Protein AF-A0A526VAE7-F1 (afdb_monomer_lite)

pLDDT: mean 75.11, std 20.09, range [33.94, 95.12]

Foldseek 3Di:
DKDKDQEDEDEAPDKDKDWAADLAAKWWKDWPQWPDIDIHYALDIDIDITHHHDFDKTKIAIPDDDDPQRVLRIHIYGHDHPVVVVVVLVVLLVLEAEAALVNVVVVPPDDHNDDMHMYNYYDPCCVVCSSQSNSDPQADGVVNQVVCVVVVHPPPVQVPQKDFDPDDPDDDPDDPDDPTDIHGTDDDDPVVVVVRVVVPPPCPPDDPDPDDDPDDDDDDDPPPDDDDDDDDDDDDDDDDD

Secondary structure (DSSP, 8-state):
--EEESEEEEETTS-EEEEE-BSSS-EEEE-TTSS-EEEE-BT--EEEEE---S-EEEEEEE-S--STTGGG-EEEEEEE-HHHHHHHHHHHHHT--EE-HHHHHHHHS--SSPPPEEESEE-TTHHHHHHTT--STTBPPHHHHHHHHHTT--GGGGGG-EEEPS--SS-----SSSSS-EEEBP---HHHHHHHHHHTTT---S--PPP--TT-PPPPP----PPP-------------

Structure (mmCIF, N/CA/C/O backbone):
data_AF-A0A526VAE7-F1
#
_entry.id   AF-A0A526VAE7-F1
#
loop_
_atom_site.group_PDB
_atom_site.id
_atom_site.type_symbol
_atom_site.label_atom_id
_atom_site.label_alt_id
_atom_site.label_comp_id
_atom_site.label_asym_id
_atom_site.label_entity_id
_atom_site.label_seq_id
_atom_site.pdbx_PDB_ins_code
_atom_site.Cartn_x
_atom_site.Cartn_y
_atom_site.Cartn_z
_atom_site.occupancy
_atom_site.B_iso_or_equiv
_atom_site.auth_seq_id
_atom_site.auth_comp_id
_atom_site.auth_asym_id
_atom_site.auth_atom_id
_atom_site.pdbx_PDB_model_num
ATOM 1 N N . GLY A 1 1 ? -7.367 -11.677 -2.091 1.00 85.88 1 GLY A N 1
ATOM 2 C CA . GLY A 1 1 ? -7.314 -10.683 -0.998 1.00 85.88 1 GLY A CA 1
ATOM 3 C C . GLY A 1 1 ? -7.952 -9.395 -1.469 1.00 85.88 1 GLY A C 1
ATOM 4 O O . GLY A 1 1 ? -8.231 -9.306 -2.656 1.00 85.88 1 GLY A O 1
ATOM 5 N N . VAL A 1 2 ? -8.186 -8.446 -0.564 1.00 92.31 2 VAL A N 1
ATOM 6 C CA . VAL A 1 2 ? -8.630 -7.077 -0.891 1.00 92.31 2 VAL A CA 1
ATOM 7 C C . VAL A 1 2 ? -7.425 -6.130 -0.864 1.00 92.31 2 VAL A C 1
ATOM 9 O O . VAL A 1 2 ? -6.452 -6.423 -0.165 1.00 92.31 2 VAL A O 1
ATOM 12 N N . ALA A 1 3 ? -7.475 -5.024 -1.602 1.00 94.00 3 ALA A N 1
ATOM 13 C CA . ALA A 1 3 ? -6.500 -3.932 -1.502 1.00 94.00 3 ALA A CA 1
ATOM 14 C C . ALA A 1 3 ? -7.218 -2.603 -1.340 1.00 94.00 3 ALA A C 1
ATOM 16 O O . ALA A 1 3 ? -8.363 -2.452 -1.758 1.00 94.00 3 ALA A O 1
ATOM 17 N N . MET A 1 4 ? -6.525 -1.643 -0.738 1.00 93.88 4 MET A N 1
ATOM 18 C CA . MET A 1 4 ? -7.049 -0.305 -0.504 1.00 93.88 4 MET A CA 1
ATOM 19 C C . MET A 1 4 ? -5.964 0.737 -0.695 1.00 93.88 4 MET A C 1
ATOM 21 O O . MET A 1 4 ? -4.773 0.435 -0.592 1.00 93.88 4 MET A O 1
ATOM 25 N N . VAL A 1 5 ? -6.397 1.961 -0.969 1.00 94.31 5 VAL A N 1
ATOM 26 C CA . VAL A 1 5 ? -5.537 3.135 -1.108 1.00 94.31 5 VAL A CA 1
ATOM 27 C C . VAL A 1 5 ? -5.916 4.126 -0.018 1.00 94.31 5 VAL A C 1
ATOM 29 O O . VAL A 1 5 ? -7.089 4.448 0.129 1.00 94.31 5 VAL A O 1
ATOM 32 N N . ASN A 1 6 ? -4.926 4.595 0.744 1.00 94.44 6 ASN A N 1
ATOM 33 C CA . ASN A 1 6 ? -5.055 5.612 1.799 1.00 94.44 6 ASN A CA 1
ATOM 34 C C . ASN A 1 6 ? -6.045 5.306 2.945 1.00 94.44 6 ASN A C 1
ATOM 36 O O . ASN A 1 6 ? -6.347 6.184 3.751 1.00 94.44 6 ASN A O 1
ATOM 40 N N . GLU A 1 7 ? -6.487 4.059 3.087 1.00 94.44 7 GLU A N 1
ATOM 41 C CA . GLU A 1 7 ? -7.299 3.587 4.211 1.00 94.44 7 GLU A CA 1
ATOM 42 C C . GLU A 1 7 ? -6.882 2.164 4.579 1.00 94.44 7 GLU A C 1
ATOM 44 O O . GLU A 1 7 ? -6.586 1.342 3.705 1.00 94.44 7 GLU A O 1
ATOM 49 N N . LEU A 1 8 ? -6.854 1.864 5.874 1.00 93.00 8 LEU A N 1
ATOM 50 C CA . LEU A 1 8 ? -6.625 0.517 6.366 1.00 93.00 8 LEU A CA 1
ATOM 51 C C . LEU A 1 8 ? -7.363 0.300 7.693 1.00 93.00 8 LEU A C 1
ATOM 53 O O . LEU A 1 8 ? -7.488 1.218 8.498 1.00 93.00 8 LEU A O 1
ATOM 57 N N . ALA A 1 9 ? -7.837 -0.917 7.942 1.00 94.31 9 ALA A N 1
ATOM 58 C CA . ALA A 1 9 ? -8.500 -1.276 9.190 1.00 94.31 9 ALA A CA 1
ATOM 59 C C . ALA A 1 9 ? -7.873 -2.526 9.800 1.00 94.31 9 ALA A C 1
ATOM 61 O O . ALA A 1 9 ? -7.369 -3.397 9.083 1.00 94.31 9 ALA A O 1
ATOM 62 N N . ALA A 1 10 ? -7.929 -2.626 11.124 1.00 93.56 10 ALA A N 1
ATOM 63 C CA . ALA A 1 10 ? -7.476 -3.800 11.846 1.00 93.56 10 ALA A CA 1
ATOM 64 C C . ALA A 1 10 ? -8.314 -4.055 13.110 1.00 93.56 10 ALA A C 1
ATOM 66 O O . ALA A 1 10 ? -8.797 -3.101 13.726 1.00 93.56 10 ALA A O 1
ATOM 67 N N . PRO A 1 11 ? -8.478 -5.329 13.511 1.00 94.75 11 PRO A N 1
ATOM 68 C CA . PRO A 1 11 ? -9.162 -5.672 14.748 1.00 94.75 11 PRO A CA 1
ATOM 69 C C . PRO A 1 11 ? -8.337 -5.265 15.977 1.00 94.75 11 PRO A C 1
ATOM 71 O O . PRO A 1 11 ? -7.107 -5.390 15.980 1.00 94.75 11 PRO A O 1
ATOM 74 N N . VAL A 1 12 ? -9.018 -4.821 17.032 1.00 94.75 12 VAL A N 1
ATOM 7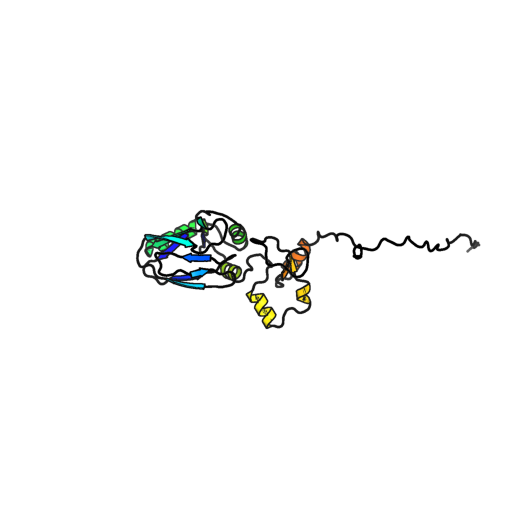5 C CA . VAL A 1 12 ? -8.413 -4.549 18.342 1.00 94.75 12 VAL A CA 1
ATOM 76 C C . VAL A 1 12 ? -7.942 -5.830 19.035 1.00 94.75 12 VAL A C 1
ATOM 78 O O . VAL A 1 12 ? -8.446 -6.922 18.770 1.00 94.75 12 VAL A O 1
ATOM 81 N N . ASP A 1 13 ? -6.937 -5.692 19.900 1.00 93.56 13 ASP A N 1
ATOM 82 C CA . ASP A 1 13 ? -6.366 -6.755 20.740 1.00 93.56 13 ASP A CA 1
ATOM 83 C C . ASP A 1 13 ? -5.815 -7.966 19.967 1.00 93.56 13 ASP A C 1
ATOM 85 O O . ASP A 1 13 ? -5.717 -9.081 20.488 1.00 93.56 13 ASP A O 1
ATOM 89 N N . ARG A 1 14 ? -5.403 -7.754 18.710 1.00 91.94 14 ARG A N 1
ATOM 90 C CA . ARG A 1 14 ? -4.767 -8.785 17.884 1.00 91.94 14 ARG A CA 1
ATOM 91 C C . ARG A 1 14 ? -3.393 -8.368 17.359 1.00 91.94 14 ARG A C 1
ATOM 93 O O . ARG A 1 14 ? -3.239 -7.250 16.868 1.00 91.94 14 ARG A O 1
ATOM 100 N N . PRO A 1 15 ? -2.398 -9.275 17.394 1.00 92.44 15 PRO A N 1
ATOM 101 C CA . PRO A 1 15 ? -1.126 -9.074 16.712 1.00 92.44 15 PRO A CA 1
ATOM 102 C C . PRO A 1 15 ? -1.305 -8.974 15.199 1.00 92.44 15 PRO A C 1
ATOM 104 O O . PRO A 1 15 ? -1.805 -9.897 14.554 1.00 92.44 15 PRO A O 1
ATOM 107 N N . ILE A 1 16 ? -0.841 -7.867 14.629 1.00 91.88 16 ILE A N 1
ATOM 108 C CA . ILE A 1 16 ? -0.832 -7.609 13.190 1.00 91.88 16 ILE A CA 1
ATOM 109 C C . ILE A 1 16 ? 0.620 -7.614 12.722 1.00 91.88 16 ILE A C 1
ATOM 111 O O . ILE A 1 16 ? 1.487 -7.003 13.350 1.00 91.88 16 ILE A O 1
ATOM 115 N N . SER A 1 17 ? 0.891 -8.304 11.614 1.00 93.25 17 SER A N 1
ATOM 116 C CA . SER A 1 17 ? 2.193 -8.276 10.947 1.00 93.25 17 SER A CA 1
ATOM 117 C C . SER A 1 17 ? 2.081 -7.506 9.639 1.00 93.25 17 SER A C 1
ATOM 119 O O . SER A 1 17 ? 1.413 -7.942 8.702 1.00 93.25 17 SER A O 1
ATOM 121 N N . PHE A 1 18 ? 2.748 -6.359 9.578 1.00 93.19 18 PHE A N 1
ATOM 122 C CA . PHE A 1 18 ? 2.874 -5.559 8.371 1.00 93.19 18 PHE A CA 1
ATOM 123 C C . PHE A 1 18 ? 4.122 -5.977 7.603 1.00 93.19 18 PHE A C 1
ATOM 125 O O . PHE A 1 18 ? 5.210 -6.077 8.175 1.00 93.19 18 PHE A O 1
ATOM 132 N N . ARG A 1 19 ? 3.961 -6.172 6.295 1.00 94.56 19 ARG A N 1
ATOM 133 C CA . ARG A 1 19 ? 5.053 -6.357 5.336 1.00 94.56 19 ARG A CA 1
ATOM 134 C C . ARG A 1 19 ? 5.077 -5.140 4.431 1.00 94.56 19 ARG A C 1
ATOM 136 O O . ARG A 1 19 ? 4.156 -4.933 3.644 1.00 94.56 19 ARG A O 1
ATOM 143 N N . ILE A 1 20 ? 6.102 -4.318 4.573 1.00 94.44 20 ILE A N 1
ATOM 144 C CA . ILE A 1 20 ? 6.144 -2.979 3.994 1.00 94.44 20 ILE A CA 1
ATOM 145 C C . ILE A 1 20 ? 7.276 -2.926 2.973 1.00 94.44 20 ILE A C 1
ATOM 147 O O . ILE A 1 20 ? 8.369 -3.440 3.198 1.00 94.44 20 ILE A O 1
ATOM 151 N N . THR A 1 21 ? 6.998 -2.314 1.830 1.00 94.44 21 THR A N 1
ATOM 152 C CA . THR A 1 21 ? 7.980 -2.035 0.781 1.00 94.44 21 THR A CA 1
ATOM 153 C C . THR A 1 21 ? 7.634 -0.700 0.126 1.00 94.44 21 THR A C 1
ATOM 155 O O . THR A 1 21 ? 6.551 -0.159 0.361 1.00 94.44 21 THR A O 1
ATOM 158 N N . SER A 1 22 ? 8.551 -0.146 -0.660 1.00 91.88 22 SER A N 1
ATOM 159 C CA . SER A 1 22 ? 8.298 1.056 -1.456 1.00 91.88 22 SER A CA 1
ATOM 160 C C . SER A 1 22 ? 8.458 0.747 -2.939 1.00 91.88 22 SER A C 1
ATOM 162 O O . SER A 1 22 ? 9.326 -0.029 -3.319 1.00 91.88 22 SER A O 1
ATOM 164 N N . ALA A 1 23 ? 7.646 1.372 -3.786 1.00 87.50 23 ALA A N 1
ATOM 165 C CA . ALA A 1 23 ? 7.790 1.244 -5.234 1.00 87.50 23 ALA A CA 1
ATOM 166 C C . ALA A 1 23 ? 8.925 2.124 -5.787 1.00 87.50 23 ALA A C 1
ATOM 168 O O . ALA A 1 23 ? 9.538 1.789 -6.794 1.00 87.50 23 ALA A O 1
ATOM 169 N N . SER A 1 24 ? 9.231 3.249 -5.127 1.00 84.25 24 SER A N 1
ATOM 170 C CA . SER A 1 24 ? 10.106 4.276 -5.705 1.00 84.25 24 SER A CA 1
ATOM 171 C C . SER A 1 24 ? 11.216 4.771 -4.795 1.00 84.25 24 SER A C 1
ATOM 173 O O . SER A 1 24 ? 12.378 4.439 -4.997 1.00 84.25 24 SER A O 1
ATOM 175 N N . VAL A 1 25 ? 10.879 5.606 -3.817 1.00 87.50 25 VAL A N 1
ATOM 176 C CA . VAL A 1 25 ? 11.829 6.290 -2.938 1.00 87.50 25 VAL A CA 1
ATOM 177 C C . VAL A 1 25 ? 11.604 5.832 -1.512 1.00 87.50 25 VAL A C 1
ATOM 179 O O . VAL A 1 25 ? 10.545 5.300 -1.174 1.00 87.50 25 VAL A O 1
ATOM 182 N N . MET A 1 26 ? 12.608 6.021 -0.664 1.00 90.19 26 MET A N 1
ATOM 183 C CA . MET A 1 26 ? 12.486 5.662 0.739 1.00 90.19 26 MET A CA 1
ATOM 184 C C . MET A 1 26 ? 11.389 6.493 1.413 1.00 90.19 26 MET A C 1
ATOM 186 O O . MET A 1 26 ? 11.417 7.722 1.369 1.00 90.19 26 MET A O 1
ATOM 190 N N . ASN A 1 27 ? 10.450 5.816 2.067 1.00 92.06 27 ASN A N 1
ATOM 191 C CA . ASN A 1 27 ? 9.360 6.440 2.810 1.00 92.06 27 ASN A CA 1
ATOM 192 C C . ASN A 1 27 ? 9.380 5.997 4.277 1.00 92.06 27 ASN A C 1
ATOM 194 O O . ASN A 1 27 ? 10.125 5.083 4.636 1.00 92.06 27 ASN A O 1
ATOM 198 N N . SER A 1 28 ? 8.574 6.620 5.135 1.00 92.50 28 SER A N 1
ATOM 199 C CA . SER A 1 28 ? 8.465 6.212 6.539 1.00 92.50 28 SER A CA 1
ATOM 200 C C . SER A 1 28 ? 7.010 5.990 6.919 1.00 92.50 28 SER A C 1
ATOM 202 O O . SER A 1 28 ? 6.249 6.942 6.993 1.00 92.50 28 SER A O 1
ATOM 204 N N . PHE A 1 29 ? 6.625 4.738 7.144 1.00 94.00 29 PHE A N 1
ATOM 205 C CA . PHE A 1 29 ? 5.297 4.371 7.614 1.00 94.00 29 PHE A CA 1
ATOM 206 C C . PHE A 1 29 ? 5.198 4.653 9.114 1.00 94.00 29 PHE A C 1
ATOM 208 O O . PHE A 1 29 ? 5.925 4.046 9.909 1.00 94.00 29 PHE A O 1
ATOM 215 N N . TYR A 1 30 ? 4.314 5.576 9.493 1.00 93.75 30 TYR A N 1
ATOM 216 C CA . TYR A 1 30 ? 4.121 5.968 10.881 1.00 93.75 30 TYR A CA 1
ATOM 217 C C . TYR A 1 30 ? 2.641 6.139 11.214 1.00 93.75 30 TYR A C 1
ATOM 219 O O . TYR A 1 30 ? 1.906 6.826 10.509 1.00 93.75 30 TYR A O 1
ATOM 227 N N . ILE A 1 31 ? 2.217 5.516 12.312 1.00 92.75 31 ILE A N 1
ATOM 228 C CA . ILE A 1 31 ? 0.888 5.673 12.903 1.00 92.75 31 ILE A CA 1
ATOM 229 C C . ILE A 1 31 ? 1.135 5.973 14.381 1.00 92.75 31 ILE A C 1
ATOM 231 O O . ILE A 1 31 ? 1.492 5.044 15.093 1.00 92.75 31 ILE A O 1
ATOM 235 N N . PRO A 1 32 ? 0.959 7.210 14.878 1.00 89.75 32 PRO A N 1
ATOM 236 C CA . PRO A 1 32 ? 1.301 7.569 16.260 1.00 89.75 32 PRO A CA 1
ATOM 237 C C . PRO A 1 32 ? 0.593 6.730 17.330 1.00 89.75 32 PRO A C 1
ATOM 239 O O . PRO A 1 32 ? 1.100 6.564 18.435 1.00 89.75 32 PRO A O 1
ATOM 242 N N . ALA A 1 33 ? -0.593 6.209 17.008 1.00 87.19 33 ALA A N 1
ATOM 243 C CA . ALA A 1 33 ? -1.356 5.336 17.893 1.00 87.19 33 ALA A CA 1
ATOM 244 C C . ALA A 1 33 ? -0.802 3.906 17.980 1.00 87.19 33 ALA A C 1
ATOM 246 O O . ALA A 1 33 ? -1.113 3.183 18.926 1.00 87.19 33 ALA A O 1
ATOM 247 N N . LEU A 1 34 ? 0.022 3.501 17.012 1.00 85.00 34 LEU A N 1
ATOM 248 C CA . LEU A 1 34 ? 0.792 2.267 17.055 1.00 85.00 34 LEU A CA 1
ATOM 249 C C . LEU A 1 34 ? 2.222 2.613 17.479 1.00 85.00 34 LEU A C 1
ATOM 251 O O . LEU A 1 34 ? 2.808 3.590 17.032 1.00 85.00 34 LEU A O 1
ATOM 255 N N . ALA A 1 35 ? 2.829 1.796 18.333 1.00 67.06 35 ALA A N 1
ATOM 256 C CA . ALA A 1 35 ? 4.132 2.103 18.931 1.00 67.06 35 ALA A CA 1
ATOM 257 C C . ALA A 1 35 ? 5.338 2.037 17.955 1.00 67.06 35 ALA A C 1
ATOM 259 O O . ALA A 1 35 ? 6.474 1.904 18.406 1.00 67.06 35 ALA A O 1
ATOM 260 N N . GLY A 1 36 ? 5.129 2.086 16.633 1.00 76.00 36 GLY A N 1
ATOM 261 C CA . GLY A 1 36 ? 6.170 1.832 15.637 1.00 76.00 36 GLY A CA 1
ATOM 262 C C . GLY A 1 36 ? 6.157 2.791 14.449 1.00 76.00 36 GLY A C 1
ATOM 263 O O . GLY A 1 36 ? 5.169 2.900 13.726 1.00 76.00 36 GLY A O 1
ATOM 264 N N . GLN A 1 37 ? 7.310 3.416 14.212 1.00 88.69 37 GLN A N 1
ATOM 265 C CA . GLN A 1 37 ? 7.701 4.002 12.932 1.00 88.69 37 GLN A CA 1
ATOM 266 C C . GLN A 1 37 ? 8.627 3.015 12.214 1.00 88.69 37 GLN A C 1
ATOM 268 O O . GLN A 1 37 ? 9.556 2.487 12.829 1.00 88.69 37 GLN A O 1
ATOM 273 N N . ILE A 1 38 ? 8.425 2.785 10.917 1.00 93.38 38 ILE A N 1
ATOM 274 C CA . ILE A 1 38 ? 9.313 1.924 10.124 1.00 93.38 38 ILE A CA 1
ATOM 275 C C . ILE A 1 38 ? 9.538 2.481 8.721 1.00 93.38 38 ILE A C 1
ATOM 277 O O . ILE A 1 38 ? 8.647 3.064 8.107 1.00 93.38 38 ILE A O 1
ATOM 281 N N . TYR A 1 39 ? 10.749 2.307 8.197 1.00 94.06 39 TYR A N 1
ATOM 282 C CA . TYR A 1 39 ? 11.082 2.733 6.842 1.00 94.06 39 TYR A CA 1
ATOM 283 C C . TYR A 1 39 ? 10.583 1.735 5.792 1.00 94.06 39 TYR A C 1
ATOM 285 O O . TYR A 1 39 ? 10.647 0.519 5.978 1.00 94.06 39 TYR A O 1
ATOM 293 N N . ALA A 1 40 ? 10.119 2.270 4.666 1.00 93.44 40 ALA A N 1
ATOM 294 C CA . ALA A 1 40 ? 9.743 1.538 3.466 1.00 93.44 40 ALA A CA 1
ATOM 295 C C . ALA A 1 40 ? 10.792 1.813 2.384 1.00 93.44 40 ALA A C 1
ATOM 297 O O . ALA A 1 40 ? 10.954 2.959 1.961 1.00 93.44 40 ALA A O 1
ATOM 298 N N . MET A 1 41 ? 11.512 0.782 1.944 1.00 92.88 41 MET A N 1
ATOM 299 C CA . MET A 1 41 ? 12.589 0.902 0.956 1.00 92.88 41 MET A CA 1
ATOM 300 C C . MET A 1 41 ? 12.251 0.121 -0.319 1.00 92.88 41 MET A C 1
ATOM 302 O O . MET A 1 41 ? 11.641 -0.947 -0.225 1.00 92.88 41 MET A O 1
ATOM 306 N N . PRO A 1 42 ? 12.637 0.628 -1.502 1.00 90.19 42 PRO A N 1
ATOM 307 C CA . PRO A 1 42 ? 12.472 -0.104 -2.750 1.00 90.19 42 PRO A CA 1
ATOM 308 C C . PRO A 1 42 ? 13.411 -1.306 -2.815 1.00 90.19 42 PRO A C 1
ATOM 310 O O . PRO A 1 42 ? 14.575 -1.218 -2.427 1.00 90.19 42 PRO A O 1
ATOM 313 N N . GLY A 1 43 ? 12.902 -2.439 -3.301 1.00 88.56 43 GLY A N 1
ATOM 314 C CA . GLY A 1 43 ? 13.683 -3.675 -3.417 1.00 88.56 43 GLY A CA 1
ATOM 315 C C . GLY A 1 43 ? 13.855 -4.463 -2.113 1.00 88.56 43 GLY A C 1
ATOM 316 O O . GLY A 1 43 ? 14.538 -5.485 -2.109 1.00 88.56 43 GLY A O 1
ATOM 317 N N . MET A 1 44 ? 13.271 -4.005 -1.001 1.00 92.38 44 MET A N 1
ATOM 318 C CA . MET A 1 44 ? 13.395 -4.642 0.313 1.00 92.38 44 MET A CA 1
ATOM 319 C C . MET A 1 44 ? 12.040 -4.731 1.017 1.00 92.38 44 MET A C 1
ATOM 321 O O . MET A 1 44 ? 11.179 -3.866 0.858 1.00 92.38 44 MET A O 1
ATOM 325 N N . GLU A 1 45 ? 11.871 -5.774 1.831 1.00 94.12 45 GLU A N 1
ATOM 326 C CA . GLU A 1 45 ? 10.735 -5.918 2.742 1.00 94.12 45 GLU A CA 1
ATOM 327 C C . GLU A 1 45 ? 11.167 -5.591 4.167 1.00 94.12 45 GLU A C 1
ATOM 329 O O . GLU A 1 45 ? 12.087 -6.211 4.708 1.00 94.12 45 GLU A O 1
ATOM 334 N N . THR A 1 46 ? 10.458 -4.660 4.793 1.00 93.94 46 THR A N 1
ATOM 335 C CA . THR A 1 46 ? 10.546 -4.402 6.228 1.00 93.94 46 THR A CA 1
ATOM 336 C C . THR A 1 46 ? 9.317 -4.970 6.930 1.00 93.94 46 THR A C 1
ATOM 338 O O . THR A 1 46 ? 8.226 -5.046 6.360 1.00 93.94 46 THR A O 1
ATOM 341 N N . ARG A 1 47 ? 9.501 -5.439 8.168 1.00 93.38 47 ARG A N 1
ATOM 342 C CA . ARG A 1 47 ? 8.441 -6.075 8.957 1.00 93.38 47 ARG A CA 1
ATOM 343 C C . ARG A 1 47 ? 8.185 -5.288 10.224 1.00 93.38 47 ARG A C 1
ATOM 345 O O . ARG A 1 47 ? 9.124 -4.979 10.952 1.00 93.38 47 ARG A O 1
ATOM 352 N N . LEU A 1 48 ? 6.916 -5.005 10.485 1.00 91.94 48 LEU A N 1
ATOM 353 C CA . LEU A 1 48 ? 6.466 -4.370 11.716 1.00 91.94 48 LEU A CA 1
ATOM 354 C C . LEU A 1 48 ? 5.393 -5.241 12.360 1.00 91.94 48 LEU A C 1
ATOM 356 O O . LEU A 1 48 ? 4.456 -5.676 11.695 1.00 91.94 48 LEU A O 1
ATOM 360 N N . HIS A 1 49 ? 5.530 -5.474 13.659 1.00 92.44 49 HIS A N 1
ATOM 361 C CA . HIS A 1 49 ? 4.510 -6.123 14.469 1.00 92.44 49 HIS A CA 1
ATOM 362 C C . HIS A 1 49 ? 3.875 -5.073 15.369 1.00 92.44 49 HIS A C 1
ATOM 364 O O . HIS A 1 49 ? 4.589 -4.362 16.075 1.00 92.44 49 HIS A O 1
ATOM 370 N N . ALA A 1 50 ? 2.552 -4.963 15.332 1.00 90.88 50 ALA A N 1
ATOM 371 C CA . ALA A 1 50 ? 1.826 -4.016 16.166 1.00 90.88 50 ALA A CA 1
ATOM 372 C C . ALA A 1 50 ? 0.539 -4.636 16.708 1.00 90.88 50 ALA A C 1
ATOM 374 O O . ALA A 1 50 ? 0.019 -5.607 16.158 1.00 90.88 50 ALA A O 1
ATOM 375 N N . VAL A 1 51 ? 0.038 -4.048 17.790 1.00 91.69 51 VAL A N 1
ATOM 376 C CA . VAL A 1 51 ? -1.257 -4.358 18.397 1.00 91.69 51 VAL A CA 1
ATOM 377 C C . VAL A 1 51 ? -1.936 -3.025 18.684 1.00 91.69 51 VAL A C 1
ATOM 379 O O . VAL A 1 51 ? -1.287 -2.106 19.189 1.00 91.69 51 VAL A O 1
ATOM 382 N N . ILE A 1 52 ? -3.222 -2.918 18.355 1.00 91.19 52 ILE A N 1
ATOM 383 C CA . ILE A 1 52 ? -4.053 -1.773 18.723 1.00 91.19 52 ILE A CA 1
ATOM 384 C C . ILE A 1 52 ? -4.991 -2.183 19.859 1.00 91.19 52 ILE A C 1
ATOM 386 O O . ILE A 1 52 ? -5.780 -3.106 19.708 1.00 91.19 52 ILE A O 1
ATOM 390 N N . ASN A 1 53 ? -4.896 -1.506 21.004 1.00 91.00 53 ASN A N 1
ATOM 391 C CA . ASN A 1 53 ? -5.639 -1.883 22.220 1.00 91.00 53 ASN A CA 1
ATOM 392 C C . ASN A 1 53 ? -6.943 -1.088 22.404 1.00 91.00 53 ASN A C 1
ATOM 394 O O . ASN A 1 53 ? -7.661 -1.270 23.383 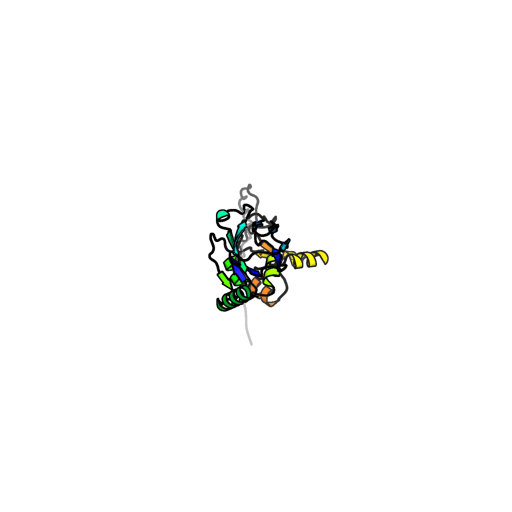1.00 91.00 53 ASN A O 1
ATOM 398 N N . LYS A 1 54 ? -7.204 -0.105 21.537 1.00 91.00 54 LYS A N 1
ATOM 399 C CA . LYS A 1 54 ? -8.382 0.760 21.620 1.00 91.00 54 LYS A CA 1
ATOM 400 C C . LYS A 1 54 ? -9.000 0.907 20.243 1.00 91.00 54 LYS A C 1
ATOM 402 O O . LYS A 1 54 ? -8.292 1.129 19.265 1.00 91.00 54 LYS A O 1
ATOM 407 N N . SER A 1 55 ? -10.319 0.782 20.185 1.00 93.12 55 SER A N 1
ATOM 408 C CA . SER A 1 55 ? -11.069 1.057 18.969 1.00 93.12 55 SER A CA 1
ATOM 409 C C . SER A 1 55 ? -11.116 2.559 18.713 1.00 93.12 55 SER A C 1
ATOM 411 O O . SER A 1 55 ? -11.268 3.343 19.655 1.00 93.12 55 SER A O 1
ATOM 413 N N . GLY A 1 56 ? -11.035 2.954 17.450 1.00 93.06 56 GLY A N 1
ATOM 414 C CA . GLY A 1 56 ? -11.105 4.350 17.046 1.00 93.06 56 GLY A CA 1
ATOM 415 C C . GLY A 1 56 ? -10.459 4.604 15.695 1.00 93.06 56 GLY A C 1
ATOM 416 O O . GLY A 1 56 ? -9.834 3.722 15.103 1.00 93.06 56 GLY A O 1
ATOM 417 N N . ASP A 1 57 ? -10.608 5.840 15.239 1.00 94.44 57 ASP A N 1
ATOM 418 C CA . ASP A 1 57 ? -9.998 6.325 14.012 1.00 94.44 57 ASP A CA 1
ATOM 419 C C . ASP A 1 57 ? -8.668 6.990 14.344 1.00 94.44 57 ASP A C 1
ATOM 421 O O . ASP A 1 57 ? -8.578 7.903 15.170 1.00 94.44 57 ASP A O 1
ATOM 425 N N . TYR A 1 58 ? -7.624 6.508 13.694 1.00 94.00 58 TYR A N 1
ATOM 426 C CA . TYR A 1 58 ? -6.268 6.981 13.856 1.00 94.00 58 TYR A CA 1
ATOM 427 C C . TYR A 1 58 ? -5.738 7.453 12.521 1.00 94.00 58 TYR A C 1
ATOM 429 O O . TYR A 1 58 ? -6.131 6.984 11.456 1.00 94.00 58 TYR A O 1
ATOM 437 N N . GLU A 1 59 ? -4.805 8.383 12.584 1.00 93.25 59 GLU A N 1
ATOM 438 C CA . GLU A 1 59 ? -4.186 8.923 11.395 1.00 93.25 59 GLU A CA 1
ATOM 439 C C . GLU A 1 59 ? -2.768 8.390 11.257 1.00 93.25 59 GLU A C 1
ATOM 441 O O . GLU A 1 59 ? -1.957 8.495 12.178 1.00 93.25 59 GLU A O 1
ATOM 446 N N . GLY A 1 60 ? -2.478 7.817 10.097 1.00 93.12 60 GLY A N 1
ATOM 447 C CA . GLY A 1 60 ? -1.131 7.491 9.677 1.00 93.12 60 GLY A CA 1
ATOM 448 C C . GLY A 1 60 ? -0.637 8.479 8.633 1.00 93.12 60 GLY A C 1
ATOM 449 O O . GLY A 1 60 ? -1.407 9.035 7.850 1.00 93.12 60 GLY A O 1
ATOM 450 N N . PHE A 1 61 ? 0.664 8.719 8.619 1.00 93.38 61 PHE A N 1
ATOM 451 C CA . PHE A 1 61 ? 1.280 9.621 7.657 1.00 93.38 61 PHE A CA 1
ATOM 452 C C . PHE A 1 61 ? 2.696 9.183 7.331 1.00 93.38 61 PHE A C 1
ATOM 454 O O . PHE A 1 61 ? 3.312 8.398 8.061 1.00 93.38 61 PHE A O 1
ATOM 461 N N . SER A 1 62 ? 3.220 9.702 6.221 1.00 92.12 62 SER A N 1
ATOM 462 C CA . SER A 1 62 ? 4.640 9.554 5.958 1.00 92.12 62 SER A CA 1
ATOM 463 C C . SER A 1 62 ? 5.477 10.548 6.757 1.00 92.12 62 SER A C 1
ATOM 465 O O . SER A 1 62 ? 5.290 11.756 6.646 1.00 92.12 62 SER A O 1
ATOM 467 N N . ALA A 1 63 ? 6.448 10.047 7.519 1.00 89.25 63 ALA A N 1
ATOM 468 C CA . ALA A 1 63 ? 7.376 10.881 8.286 1.00 89.25 63 ALA A CA 1
ATOM 469 C C . ALA A 1 63 ? 8.674 11.244 7.530 1.00 89.25 63 ALA A C 1
ATOM 471 O O . ALA A 1 63 ? 9.506 11.965 8.077 1.00 89.25 63 ALA A O 1
ATOM 472 N N . ASN A 1 64 ? 8.877 10.756 6.297 1.00 90.69 64 ASN A N 1
ATOM 473 C CA . ASN A 1 64 ? 10.093 11.023 5.519 1.00 90.69 64 ASN A CA 1
ATOM 474 C C . ASN A 1 64 ? 9.785 11.725 4.196 1.00 9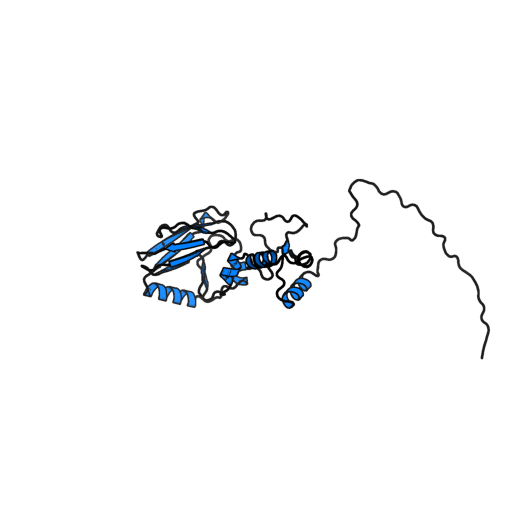0.69 64 ASN A C 1
ATOM 476 O O . ASN A 1 64 ? 8.995 11.218 3.401 1.00 90.69 64 ASN A O 1
ATOM 480 N N . TYR A 1 65 ? 10.473 12.838 3.936 1.00 88.44 65 TYR A N 1
ATOM 481 C CA . TYR A 1 65 ? 10.298 13.609 2.709 1.00 88.44 65 TYR A CA 1
ATOM 482 C C . TYR A 1 65 ? 10.605 12.760 1.469 1.00 88.44 65 TYR A C 1
ATOM 484 O O . TYR A 1 65 ? 11.709 12.235 1.313 1.00 88.44 65 TYR A O 1
ATOM 492 N N . SER A 1 66 ? 9.619 12.649 0.579 1.00 83.62 66 SER A N 1
ATOM 493 C CA . SER A 1 66 ? 9.673 11.824 -0.636 1.00 83.62 66 SER A CA 1
ATOM 494 C C . SER A 1 66 ? 9.435 12.614 -1.930 1.00 83.62 66 SER A C 1
ATOM 496 O O . SER A 1 66 ? 9.417 12.019 -3.007 1.00 83.62 66 SER A O 1
ATOM 498 N N . GLY A 1 67 ? 9.333 13.947 -1.846 1.00 86.00 67 GLY A N 1
ATOM 499 C CA . GLY A 1 67 ? 9.172 14.842 -2.994 1.00 86.00 67 GLY A CA 1
ATOM 500 C C . GLY A 1 67 ? 7.817 15.551 -3.038 1.00 86.00 67 GLY A C 1
ATOM 501 O O . GLY A 1 67 ? 7.202 15.815 -2.003 1.00 86.00 67 GLY A O 1
ATOM 502 N N . ALA A 1 68 ? 7.377 15.885 -4.255 1.00 84.06 68 ALA A N 1
ATOM 503 C CA . ALA A 1 68 ? 6.066 16.481 -4.513 1.00 84.06 68 ALA A CA 1
ATOM 504 C C . ALA A 1 68 ? 4.935 15.570 -3.994 1.00 84.06 68 ALA A C 1
ATOM 506 O O . ALA A 1 68 ? 5.071 14.347 -3.989 1.00 84.06 68 ALA A O 1
ATOM 507 N N . GLY A 1 69 ? 3.860 16.166 -3.478 1.00 85.44 69 GLY A N 1
ATOM 508 C CA . GLY A 1 69 ? 2.750 15.437 -2.857 1.00 85.44 69 GLY A CA 1
ATOM 509 C C . GLY A 1 69 ? 3.002 14.879 -1.449 1.00 85.44 69 GLY A C 1
ATOM 510 O O . GLY A 1 69 ? 2.059 14.388 -0.831 1.00 85.44 69 GLY A O 1
ATOM 511 N N . PHE A 1 70 ? 4.220 14.984 -0.894 1.00 87.88 70 PHE A N 1
ATOM 512 C CA . PHE A 1 70 ? 4.564 14.424 0.425 1.00 87.88 70 PHE A CA 1
ATOM 513 C C . PHE A 1 70 ? 3.632 14.891 1.557 1.00 87.88 70 PHE A C 1
ATOM 515 O O . PHE A 1 70 ? 3.231 14.090 2.399 1.00 87.88 70 PHE A O 1
ATOM 522 N N . SER A 1 71 ? 3.239 16.168 1.563 1.00 89.44 71 SER A N 1
ATOM 523 C CA . SER A 1 71 ? 2.341 16.734 2.582 1.00 89.44 71 SER A CA 1
ATOM 524 C C . SER A 1 71 ? 0.957 16.074 2.614 1.00 89.44 71 SER A C 1
ATOM 526 O O . SER A 1 71 ? 0.312 16.059 3.664 1.00 89.44 71 SER A O 1
ATOM 528 N N . GLY A 1 72 ? 0.512 15.525 1.482 1.00 89.06 72 GLY A N 1
ATOM 529 C CA . GLY A 1 72 ? -0.760 14.824 1.327 1.00 89.06 72 GLY A CA 1
ATOM 530 C C . GLY A 1 72 ? -0.684 13.319 1.582 1.00 89.06 72 GLY A C 1
ATOM 531 O O . GLY A 1 72 ? -1.710 12.648 1.520 1.00 89.06 72 GLY A O 1
ATOM 532 N N . MET A 1 73 ? 0.499 12.761 1.869 1.00 93.31 73 MET A N 1
ATOM 533 C CA . MET A 1 73 ? 0.678 11.324 2.114 1.00 93.31 73 MET A CA 1
ATOM 534 C C . MET A 1 73 ? 0.198 10.928 3.513 1.00 93.31 73 MET A C 1
ATOM 536 O O . MET A 1 73 ? 0.991 10.640 4.416 1.00 93.31 73 MET A O 1
ATOM 540 N N . ARG A 1 74 ? -1.122 10.931 3.681 1.00 93.62 74 ARG A N 1
ATOM 541 C CA . ARG A 1 74 ? -1.844 10.601 4.909 1.00 93.62 74 ARG A CA 1
ATOM 542 C C . ARG A 1 74 ? -2.825 9.476 4.606 1.00 93.62 74 ARG A C 1
ATOM 544 O O . ARG A 1 74 ? -3.346 9.385 3.496 1.00 93.62 74 ARG A O 1
ATOM 551 N N . PHE A 1 75 ? -3.055 8.611 5.579 1.00 94.94 75 PHE A N 1
ATOM 552 C CA . PHE A 1 75 ? -3.987 7.502 5.455 1.00 94.94 75 PHE A CA 1
ATOM 553 C C . PHE A 1 75 ? -4.741 7.294 6.765 1.00 94.94 75 PHE A C 1
ATOM 555 O O . PHE A 1 75 ? -4.202 7.511 7.852 1.00 94.94 75 PHE A O 1
ATOM 562 N N . ALA A 1 76 ? -5.993 6.864 6.663 1.00 94.56 76 ALA A N 1
ATOM 563 C CA . ALA A 1 76 ? -6.798 6.530 7.829 1.00 94.56 76 ALA A CA 1
ATOM 564 C C . ALA A 1 76 ? -6.486 5.103 8.303 1.00 94.56 76 ALA A C 1
ATOM 566 O O . ALA A 1 76 ? -6.363 4.178 7.496 1.00 94.56 76 ALA A O 1
ATOM 567 N N . PHE A 1 77 ? -6.347 4.931 9.614 1.00 94.75 77 PHE A N 1
ATOM 568 C CA . PHE A 1 77 ? -6.197 3.650 10.292 1.00 94.75 77 PHE A CA 1
ATOM 569 C C . PHE A 1 77 ? -7.387 3.441 11.232 1.00 94.75 77 PHE A C 1
ATOM 571 O O . PHE A 1 77 ? -7.525 4.148 12.227 1.00 94.75 77 PHE A O 1
ATOM 578 N N . HIS A 1 78 ? -8.225 2.451 10.951 1.00 95.00 78 HIS A N 1
ATOM 579 C CA . HIS A 1 78 ? -9.402 2.136 11.759 1.00 95.00 78 HIS A CA 1
ATOM 580 C C . HIS A 1 78 ? -9.111 0.959 12.696 1.00 95.00 78 HIS A C 1
ATOM 582 O O . HIS A 1 78 ? -8.917 -0.173 12.247 1.00 95.00 78 HIS A O 1
ATOM 588 N N . GLY A 1 79 ? -9.095 1.211 14.005 1.00 95.00 79 GLY A N 1
ATOM 589 C CA . GLY A 1 79 ? -9.122 0.168 15.029 1.00 95.00 79 GLY A CA 1
ATOM 590 C C . GLY A 1 79 ? -10.566 -0.252 15.282 1.00 95.00 79 GLY A C 1
ATOM 591 O O . GLY A 1 79 ? -11.315 0.491 15.914 1.00 95.00 79 GLY A O 1
ATOM 592 N N . LEU A 1 80 ? -10.966 -1.418 14.782 1.00 95.12 80 LEU A N 1
ATOM 593 C CA . LEU A 1 80 ? -12.345 -1.910 14.857 1.00 95.12 80 LEU A CA 1
ATOM 594 C C . LEU A 1 80 ? -12.450 -3.114 15.793 1.00 95.12 80 LEU A C 1
ATOM 596 O O . LEU A 1 80 ? -11.470 -3.805 16.056 1.00 95.12 80 LEU A O 1
ATOM 600 N N . ASP A 1 81 ? -13.650 -3.390 16.287 1.00 95.00 81 ASP A N 1
ATOM 6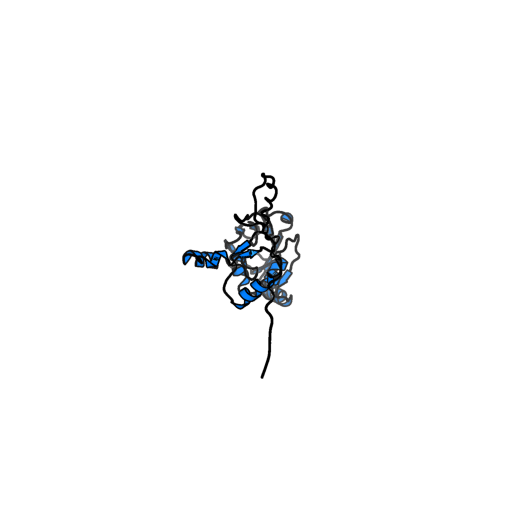01 C CA . ASP A 1 81 ? -13.954 -4.681 16.894 1.00 95.00 81 ASP A CA 1
ATOM 602 C C . ASP A 1 81 ? -14.058 -5.777 15.818 1.00 95.00 81 ASP A C 1
ATOM 604 O O . ASP A 1 81 ? -14.042 -5.515 14.612 1.00 95.00 81 ASP A O 1
ATOM 608 N N . ASP A 1 82 ? -14.160 -7.036 16.242 1.00 93.00 82 ASP A N 1
ATOM 609 C CA . ASP A 1 82 ? -14.217 -8.168 15.313 1.00 93.00 82 ASP A CA 1
ATOM 610 C C . ASP A 1 82 ? -15.395 -8.074 14.336 1.00 93.00 82 ASP A C 1
ATOM 612 O O . ASP A 1 82 ? -15.231 -8.336 13.142 1.00 93.00 82 ASP A O 1
ATOM 616 N N . ALA A 1 83 ? -16.573 -7.678 14.825 1.00 94.75 83 ALA A N 1
ATOM 617 C CA . ALA A 1 83 ? -17.765 -7.539 13.998 1.00 94.75 83 ALA A CA 1
ATOM 618 C C . ALA A 1 83 ? -17.620 -6.384 12.995 1.00 94.75 83 ALA A C 1
ATOM 620 O O . ALA A 1 83 ? -17.896 -6.568 11.804 1.00 94.75 83 ALA A O 1
ATOM 621 N N . GLY A 1 84 ? -17.125 -5.226 13.445 1.00 94.50 84 GLY A N 1
ATOM 622 C CA . GLY A 1 84 ? -16.852 -4.073 12.594 1.00 94.50 84 GLY A CA 1
ATOM 623 C C . GLY A 1 84 ? -15.809 -4.375 11.523 1.00 94.50 84 GLY A C 1
ATOM 624 O O . GLY A 1 84 ? -16.007 -4.022 10.361 1.00 94.50 84 GLY A O 1
ATOM 625 N N . PHE A 1 85 ? -14.742 -5.102 11.865 1.00 95.00 85 PHE A N 1
ATOM 626 C CA . PHE A 1 85 ? -13.723 -5.504 10.895 1.00 95.00 85 PHE A CA 1
ATOM 627 C C . PHE A 1 85 ? -14.291 -6.428 9.808 1.00 95.00 85 PHE A C 1
ATOM 629 O O . PHE A 1 85 ? -14.024 -6.219 8.623 1.00 95.00 85 PHE A O 1
ATOM 636 N N . GLN A 1 86 ? -15.117 -7.416 10.171 1.00 94.44 86 GLN A N 1
ATOM 637 C CA . GLN A 1 86 ? -15.763 -8.284 9.176 1.00 94.44 86 GLN A CA 1
ATOM 638 C C . GLN A 1 86 ? -16.716 -7.503 8.263 1.00 94.44 86 GLN A C 1
ATOM 640 O O . GLN A 1 86 ? -16.709 -7.719 7.048 1.00 94.44 86 GLN A O 1
ATOM 645 N N . ALA A 1 87 ? -17.490 -6.566 8.818 1.00 94.56 87 ALA A N 1
ATOM 646 C CA . ALA A 1 87 ? -18.367 -5.696 8.036 1.00 94.56 87 ALA A CA 1
ATOM 647 C C . ALA A 1 87 ? -17.573 -4.794 7.074 1.00 94.56 87 ALA A C 1
ATOM 649 O O . ALA A 1 87 ? -17.944 -4.645 5.908 1.00 94.56 87 ALA A O 1
ATOM 650 N N . TRP A 1 88 ? -16.446 -4.246 7.530 1.00 93.88 88 TRP A N 1
ATOM 651 C CA . TRP A 1 88 ? -15.566 -3.413 6.712 1.00 93.88 88 TRP A CA 1
ATOM 652 C C . TRP A 1 88 ? -14.929 -4.206 5.561 1.00 93.88 88 TRP A C 1
ATOM 654 O O . TRP A 1 88 ? -14.961 -3.764 4.413 1.00 93.88 88 TRP A O 1
ATOM 664 N N . ILE A 1 89 ? -14.452 -5.429 5.821 1.00 93.75 89 ILE A N 1
ATOM 665 C CA . ILE A 1 89 ? -13.945 -6.323 4.767 1.00 93.75 89 ILE A CA 1
ATOM 666 C C . ILE A 1 89 ? -15.049 -6.706 3.774 1.00 93.75 89 ILE A C 1
ATOM 668 O O . ILE A 1 89 ? -14.784 -6.787 2.573 1.00 93.75 89 ILE A O 1
ATOM 672 N N . ALA A 1 90 ? -16.277 -6.949 4.241 1.00 92.94 90 ALA A N 1
ATOM 673 C CA . ALA A 1 90 ? -17.407 -7.240 3.360 1.00 92.94 90 ALA A CA 1
ATOM 674 C C . ALA A 1 90 ? -17.706 -6.057 2.427 1.00 92.94 90 ALA A C 1
ATOM 676 O O . ALA A 1 90 ? -17.824 -6.255 1.220 1.00 92.94 90 ALA A O 1
ATOM 677 N N . LYS A 1 91 ? -17.715 -4.828 2.958 1.00 91.25 91 LYS A N 1
ATOM 678 C CA . LYS A 1 91 ? -17.877 -3.600 2.167 1.00 91.25 91 LYS A CA 1
ATOM 679 C C . LYS A 1 91 ? -16.762 -3.427 1.133 1.00 91.25 91 LYS A C 1
ATOM 681 O O . LYS A 1 91 ? -17.038 -3.115 -0.020 1.00 91.25 91 LYS A O 1
ATOM 686 N N . ALA A 1 92 ? -15.513 -3.687 1.515 1.00 90.31 92 ALA A N 1
ATOM 687 C CA . ALA A 1 92 ? -14.384 -3.599 0.592 1.00 90.31 92 ALA A CA 1
ATOM 688 C C . ALA A 1 92 ? -14.460 -4.617 -0.557 1.00 90.31 92 ALA A C 1
ATOM 690 O O . ALA A 1 92 ? -14.016 -4.334 -1.668 1.00 90.31 92 ALA A O 1
ATOM 691 N N . LYS A 1 93 ? -15.033 -5.800 -0.307 1.00 89.94 93 LYS A N 1
ATOM 692 C CA . LYS A 1 93 ? -15.300 -6.796 -1.356 1.00 89.94 93 LYS A CA 1
ATOM 693 C C . LYS A 1 93 ? -16.449 -6.389 -2.278 1.00 89.94 93 LYS A C 1
ATOM 695 O O . LYS A 1 93 ? -16.442 -6.782 -3.440 1.00 89.94 93 LYS A O 1
ATOM 700 N N . ASP A 1 94 ? -17.407 -5.620 -1.774 1.00 87.56 94 ASP A N 1
ATOM 701 C CA . ASP A 1 94 ? -18.554 -5.135 -2.547 1.00 87.56 94 ASP A CA 1
ATOM 702 C C . ASP A 1 94 ? -18.188 -3.954 -3.463 1.00 87.56 94 ASP A C 1
ATOM 704 O O . ASP A 1 94 ? -18.793 -3.762 -4.513 1.00 87.56 94 ASP A O 1
ATOM 708 N N . GLY A 1 95 ? -17.124 -3.212 -3.123 1.00 74.31 95 GLY A N 1
ATOM 709 C CA . GLY A 1 95 ? -16.595 -2.094 -3.919 1.00 74.31 95 GLY A CA 1
ATOM 710 C C . GLY A 1 95 ? -16.107 -2.462 -5.330 1.00 74.31 95 GLY A C 1
ATOM 711 O O . GLY A 1 95 ? -15.855 -1.572 -6.139 1.00 74.31 95 GLY A O 1
ATOM 712 N N . GLY A 1 96 ? -16.018 -3.757 -5.651 1.00 80.75 96 GLY A N 1
ATOM 713 C CA . GLY A 1 96 ? -15.650 -4.248 -6.977 1.00 80.75 96 GLY A CA 1
ATOM 714 C C . GLY A 1 96 ? -14.179 -4.014 -7.340 1.00 80.75 96 GLY A C 1
ATOM 715 O O . GLY A 1 96 ? -13.354 -3.625 -6.518 1.00 80.75 96 GLY A O 1
ATOM 716 N N . GLY A 1 97 ? -13.831 -4.316 -8.592 1.00 87.50 97 GLY A N 1
ATOM 717 C CA . GLY A 1 97 ? -12.481 -4.121 -9.126 1.00 87.50 97 GLY A CA 1
ATOM 718 C C . GLY A 1 97 ? -11.462 -5.196 -8.726 1.00 87.50 97 GLY A C 1
ATOM 719 O O . GLY A 1 97 ? -11.552 -5.854 -7.686 1.00 87.50 97 GLY A O 1
ATOM 720 N N . LYS A 1 98 ? -10.460 -5.375 -9.588 1.00 91.81 98 LYS A N 1
ATOM 721 C CA . LYS A 1 98 ? -9.298 -6.228 -9.339 1.00 91.81 98 LYS A CA 1
ATOM 722 C C . LYS A 1 98 ? -8.037 -5.394 -9.526 1.00 91.81 98 LYS A C 1
ATOM 724 O O . LYS A 1 98 ? -7.854 -4.811 -10.587 1.00 91.81 98 LYS A O 1
ATOM 729 N N . LEU A 1 99 ? -7.166 -5.384 -8.524 1.00 93.44 99 LEU A N 1
ATOM 730 C CA . LEU A 1 99 ? -5.829 -4.819 -8.639 1.00 93.44 99 LEU A CA 1
ATOM 731 C C . LEU A 1 99 ? -4.884 -5.884 -9.210 1.00 93.44 99 LEU A C 1
ATOM 733 O O . LEU A 1 99 ? -4.434 -6.789 -8.498 1.00 93.44 99 LEU A O 1
ATOM 737 N N . ASP A 1 100 ? -4.637 -5.796 -10.513 1.00 91.19 100 ASP A N 1
ATOM 738 C CA . ASP A 1 100 ? -3.617 -6.564 -11.226 1.00 91.19 100 ASP A CA 1
ATOM 739 C C . ASP A 1 100 ? -2.391 -5.689 -11.550 1.00 91.19 100 ASP A C 1
ATOM 741 O O . ASP A 1 100 ? -2.290 -4.543 -11.110 1.00 91.19 100 ASP A O 1
ATOM 745 N N . ARG A 1 101 ? -1.416 -6.235 -12.287 1.00 86.19 101 ARG A N 1
ATOM 746 C CA . ARG A 1 101 ? -0.181 -5.510 -12.630 1.00 86.19 101 ARG A CA 1
ATOM 747 C C . ARG A 1 101 ? -0.423 -4.275 -13.498 1.00 86.19 101 ARG A C 1
ATOM 749 O O . ARG A 1 101 ? 0.329 -3.312 -13.374 1.00 86.19 101 ARG A O 1
ATOM 756 N N . ASN A 1 102 ? -1.431 -4.303 -14.368 1.00 87.12 102 ASN A N 1
ATOM 757 C CA . ASN A 1 102 ? -1.745 -3.174 -15.242 1.00 87.12 102 ASN A CA 1
ATOM 758 C C . ASN A 1 102 ? -2.445 -2.076 -14.437 1.00 87.12 102 ASN A C 1
ATOM 760 O O . ASN A 1 102 ? -2.003 -0.930 -14.464 1.00 87.12 102 ASN A O 1
ATOM 764 N N . GLY A 1 103 ? -3.439 -2.441 -13.620 1.00 89.44 103 GLY A N 1
ATOM 765 C CA . GLY A 1 103 ? -4.090 -1.504 -12.703 1.00 89.44 103 GLY A CA 1
ATOM 766 C C . GLY A 1 103 ? -3.118 -0.906 -11.681 1.00 89.44 103 GLY A C 1
ATOM 767 O 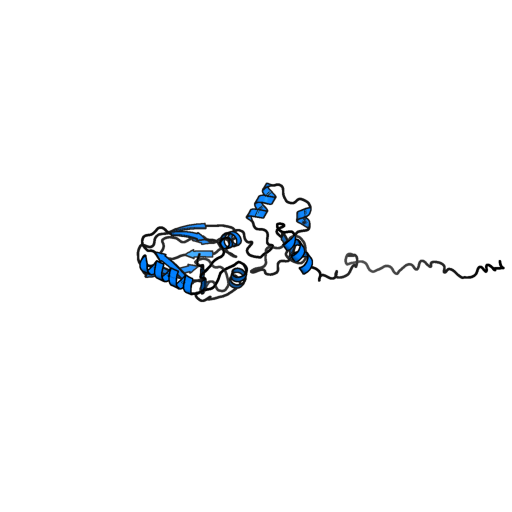O . GLY A 1 103 ? -3.232 0.264 -11.323 1.00 89.44 103 GLY A O 1
ATOM 768 N N . TYR A 1 104 ? -2.107 -1.666 -11.246 1.00 90.44 104 TYR A N 1
ATOM 769 C CA . TYR A 1 104 ? -1.048 -1.126 -10.394 1.00 90.44 104 TYR A CA 1
ATOM 770 C C . TYR A 1 104 ? -0.172 -0.095 -11.113 1.00 90.44 104 TYR A C 1
ATOM 772 O O . TYR A 1 104 ? 0.177 0.908 -10.504 1.00 90.44 104 TYR A O 1
ATOM 780 N N . GLN A 1 105 ? 0.177 -0.306 -12.385 1.00 86.81 105 GLN A N 1
ATOM 781 C CA . GLN A 1 105 ? 0.974 0.666 -13.147 1.00 86.81 105 GLN A CA 1
ATOM 782 C C . GLN A 1 105 ? 0.236 1.990 -13.338 1.00 86.81 105 GLN A C 1
ATOM 784 O O . GLN A 1 105 ? 0.859 3.045 -13.273 1.00 86.81 105 GLN A O 1
ATOM 789 N N . GLU A 1 106 ? -1.082 1.948 -13.537 1.00 88.31 106 GLU A N 1
ATOM 790 C CA . GLU A 1 106 ? -1.915 3.153 -13.555 1.00 88.31 106 GLU A CA 1
ATOM 791 C C . GLU A 1 106 ? -1.903 3.854 -12.191 1.00 88.31 106 GLU A C 1
ATOM 793 O O . GLU A 1 106 ? -1.718 5.067 -12.121 1.00 88.31 106 GLU A O 1
ATOM 798 N N . LEU A 1 107 ? -2.021 3.087 -11.102 1.00 89.56 107 LEU A N 1
ATOM 799 C CA . LEU A 1 107 ? -1.985 3.610 -9.734 1.00 89.56 107 LEU A CA 1
ATOM 800 C C . LEU A 1 107 ? -0.606 4.159 -9.324 1.00 89.56 107 LEU A C 1
ATOM 802 O O . LEU A 1 107 ? -0.526 5.062 -8.492 1.00 89.56 107 LEU A O 1
ATOM 806 N N . GLU A 1 108 ? 0.480 3.610 -9.868 1.00 88.19 108 GLU A N 1
ATOM 807 C CA . GLU A 1 108 ? 1.856 4.019 -9.562 1.00 88.19 108 GLU A CA 1
ATOM 808 C C . GLU A 1 108 ? 2.222 5.382 -10.173 1.00 88.19 108 GLU A C 1
ATOM 810 O O . GLU A 1 108 ? 3.172 6.032 -9.708 1.00 88.19 108 GLU A O 1
ATOM 815 N N . GLN A 1 109 ? 1.469 5.833 -11.183 1.00 86.25 109 GLN A N 1
ATOM 816 C CA . GLN A 1 109 ? 1.698 7.130 -11.809 1.00 86.25 109 GLN A CA 1
ATOM 817 C C . GLN A 1 109 ? 1.660 8.259 -10.758 1.00 86.25 109 GLN A C 1
ATOM 819 O O . GLN A 1 109 ? 0.845 8.225 -9.831 1.00 86.25 109 GLN A O 1
ATOM 824 N N . PRO A 1 110 ? 2.544 9.270 -10.874 1.00 87.12 110 PRO A N 1
ATOM 825 C CA . PRO A 1 110 ? 2.610 10.395 -9.962 1.00 87.12 110 PRO A CA 1
ATOM 826 C C . PRO A 1 110 ? 1.245 11.053 -9.812 1.00 87.12 110 PRO A C 1
ATOM 828 O O . PRO A 1 110 ? 0.664 11.557 -10.770 1.00 87.12 110 PRO A O 1
ATOM 831 N N . SER A 1 111 ? 0.754 11.042 -8.583 1.00 88.75 111 SER A N 1
ATOM 832 C CA . SER A 1 111 ? -0.521 11.611 -8.183 1.00 88.75 111 SER A CA 1
ATOM 833 C C . SER A 1 111 ? -0.353 12.260 -6.811 1.00 88.75 111 SER A C 1
ATOM 835 O O . SER A 1 111 ? 0.571 11.933 -6.061 1.00 88.75 111 SER A O 1
ATOM 837 N N . GLU A 1 112 ? -1.228 13.206 -6.480 1.00 90.50 112 GLU A N 1
ATOM 838 C CA . GLU A 1 112 ? -1.235 13.882 -5.183 1.00 90.50 112 GLU A CA 1
ATOM 839 C C . GLU A 1 112 ? -2.644 13.839 -4.597 1.00 90.50 112 GLU A C 1
ATOM 841 O O . GLU A 1 112 ? -3.623 13.980 -5.326 1.00 90.50 112 GLU A O 1
ATOM 846 N N . ASN A 1 113 ? -2.747 13.675 -3.273 1.00 89.44 113 ASN A N 1
ATOM 847 C CA . ASN A 1 113 ? -4.025 13.653 -2.547 1.00 89.44 113 ASN A CA 1
ATOM 848 C C . ASN A 1 113 ? -5.032 12.628 -3.103 1.00 89.44 113 ASN A C 1
ATOM 850 O O . ASN A 1 113 ? -6.220 12.917 -3.242 1.00 89.44 113 ASN A O 1
ATOM 854 N N . GLN A 1 114 ? -4.544 11.426 -3.424 1.00 90.69 114 GLN A N 1
ATOM 855 C CA . GLN A 1 114 ? -5.368 10.348 -3.963 1.00 90.69 114 GLN A CA 1
ATOM 856 C C . GLN A 1 114 ? -6.525 10.016 -2.999 1.00 90.69 114 GLN A C 1
ATOM 858 O O . GLN A 1 114 ? -6.278 9.805 -1.806 1.00 90.69 114 GLN A O 1
ATOM 863 N N . PRO A 1 115 ? -7.783 9.952 -3.476 1.00 91.69 115 PRO A N 1
ATOM 864 C CA . PRO A 1 115 ? -8.903 9.558 -2.636 1.00 91.69 115 PRO A CA 1
ATOM 865 C C . PRO A 1 115 ? -8.779 8.098 -2.195 1.00 91.69 115 PRO A C 1
ATOM 867 O O . PRO A 1 115 ? -8.009 7.309 -2.748 1.00 91.69 115 PRO A O 1
ATOM 870 N N . VAL A 1 116 ? -9.589 7.734 -1.207 1.00 92.06 116 VAL A N 1
ATOM 871 C CA . VAL A 1 116 ? -9.713 6.347 -0.773 1.00 92.06 116 VAL A CA 1
ATOM 872 C C . VAL A 1 116 ? -10.299 5.505 -1.905 1.00 92.06 116 VAL A C 1
ATOM 874 O O . VAL A 1 116 ? -11.377 5.806 -2.417 1.00 92.06 116 VAL A O 1
ATOM 877 N N . LEU A 1 117 ? -9.588 4.443 -2.283 1.00 91.69 117 LEU A N 1
ATOM 878 C CA . LEU A 1 117 ? -10.029 3.463 -3.278 1.00 91.69 117 LEU A CA 1
ATOM 879 C C . LEU A 1 117 ? -10.038 2.072 -2.661 1.00 91.69 117 LEU A C 1
ATOM 881 O O . LEU A 1 117 ? -9.119 1.720 -1.920 1.00 91.69 117 LEU A O 1
ATOM 885 N N . HIS A 1 118 ? -11.039 1.268 -3.012 1.00 92.88 118 HIS A N 1
ATOM 886 C CA . HIS A 1 118 ? -11.168 -0.123 -2.582 1.00 92.88 118 HIS A CA 1
ATOM 887 C C . HIS A 1 118 ? -11.106 -1.048 -3.798 1.00 92.88 118 HIS A C 1
ATOM 889 O O . HIS A 1 118 ? -11.693 -0.753 -4.836 1.00 92.88 118 HIS A O 1
ATOM 895 N N . TYR A 1 119 ? -10.407 -2.171 -3.654 1.00 93.50 119 TYR A N 1
ATOM 896 C CA . TYR A 1 119 ? -10.319 -3.232 -4.653 1.00 93.50 119 TYR A CA 1
ATOM 897 C C . TYR A 1 119 ? -10.737 -4.559 -4.022 1.00 93.50 119 TYR A C 1
ATOM 899 O O . TYR A 1 119 ? -10.104 -5.045 -3.075 1.00 93.50 119 TYR A O 1
ATOM 907 N N . ALA A 1 120 ? -11.775 -5.176 -4.583 1.00 94.06 120 ALA A N 1
ATOM 908 C CA . ALA A 1 120 ? -12.337 -6.430 -4.089 1.00 94.06 120 ALA A CA 1
ATOM 909 C C . ALA A 1 120 ? -11.394 -7.631 -4.266 1.00 94.06 120 ALA A C 1
ATOM 911 O O . ALA A 1 120 ? -11.413 -8.576 -3.469 1.00 94.06 120 ALA A O 1
ATOM 912 N N . ALA A 1 121 ? -10.565 -7.600 -5.310 1.00 93.19 121 ALA A N 1
ATOM 913 C CA . ALA A 1 121 ? -9.601 -8.644 -5.624 1.00 93.19 121 ALA A CA 1
ATOM 914 C C . ALA A 1 121 ? -8.202 -8.068 -5.869 1.00 93.19 121 ALA A C 1
ATOM 916 O O . ALA A 1 121 ? -8.042 -6.961 -6.370 1.00 93.19 121 ALA A O 1
ATOM 917 N N . VAL A 1 122 ? -7.176 -8.853 -5.550 1.00 94.06 122 VAL A N 1
ATOM 918 C CA . VAL A 1 122 ? -5.761 -8.515 -5.754 1.00 94.06 122 VAL A CA 1
ATOM 919 C C . VAL A 1 122 ? -5.059 -9.742 -6.289 1.00 94.06 122 VAL A C 1
ATOM 921 O O . VAL A 1 122 ? -5.319 -10.852 -5.809 1.00 94.06 122 VAL A O 1
ATOM 924 N N . ASP A 1 123 ? -4.182 -9.540 -7.263 1.00 92.12 123 ASP A N 1
ATOM 925 C CA . ASP A 1 123 ? -3.360 -10.613 -7.801 1.00 92.12 123 ASP A CA 1
ATOM 926 C C . ASP A 1 123 ? -2.333 -11.116 -6.769 1.00 92.12 123 ASP A C 1
ATOM 928 O O . ASP A 1 123 ? -1.686 -10.329 -6.073 1.00 92.12 123 ASP A O 1
ATOM 932 N N . ALA A 1 124 ? -2.195 -12.436 -6.637 1.00 89.81 124 ALA A N 1
ATOM 933 C CA . ALA A 1 124 ? -1.444 -13.047 -5.535 1.00 89.81 124 ALA A CA 1
ATOM 934 C C . ALA A 1 124 ? 0.061 -12.736 -5.602 1.00 89.81 124 ALA A C 1
ATOM 936 O O . ALA A 1 124 ? 0.712 -12.559 -4.570 1.00 89.81 124 ALA A O 1
ATOM 937 N N . ASP A 1 125 ? 0.596 -12.613 -6.817 1.00 88.62 125 ASP A N 1
ATOM 938 C CA . ASP A 1 125 ? 2.011 -12.339 -7.065 1.00 88.62 125 ASP A CA 1
ATOM 939 C C . ASP A 1 125 ? 2.346 -10.843 -7.117 1.00 88.62 125 ASP A C 1
ATOM 941 O O . ASP A 1 125 ? 3.521 -10.486 -7.232 1.00 88.62 125 ASP A O 1
ATOM 945 N N . LEU A 1 126 ? 1.354 -9.950 -6.996 1.00 90.81 126 LEU A N 1
ATOM 946 C CA . LEU A 1 126 ? 1.563 -8.509 -7.159 1.00 90.81 126 LEU A CA 1
ATOM 947 C C . LEU A 1 126 ? 2.569 -7.959 -6.142 1.00 90.81 126 LEU A C 1
ATOM 949 O O . LEU A 1 126 ? 3.510 -7.265 -6.515 1.00 90.81 126 LEU A O 1
ATOM 953 N N . TYR A 1 127 ? 2.435 -8.332 -4.866 1.00 92.19 127 TYR A N 1
ATOM 954 C CA . TYR A 1 127 ? 3.373 -7.897 -3.826 1.00 92.19 127 TYR A CA 1
ATOM 955 C C . TYR A 1 127 ? 4.809 -8.349 -4.122 1.00 92.19 127 TYR A C 1
ATOM 957 O O . TYR A 1 127 ? 5.758 -7.583 -3.967 1.00 92.19 127 TYR A O 1
ATOM 965 N N . LYS A 1 128 ? 4.977 -9.595 -4.584 1.00 90.81 128 LYS A N 1
ATOM 966 C CA . LYS A 1 128 ? 6.287 -10.141 -4.953 1.00 90.81 128 LYS A CA 1
ATOM 967 C C . LYS A 1 128 ? 6.866 -9.406 -6.164 1.00 90.81 128 LYS A C 1
ATOM 969 O O . LYS A 1 128 ? 8.069 -9.152 -6.177 1.00 90.81 128 LYS A O 1
ATOM 974 N N . ALA A 1 129 ? 6.040 -9.059 -7.148 1.00 89.31 129 ALA A N 1
ATOM 975 C CA . ALA A 1 129 ? 6.463 -8.292 -8.315 1.00 89.31 129 ALA A CA 1
ATOM 976 C C . ALA A 1 129 ? 6.913 -6.868 -7.936 1.00 89.31 129 ALA A C 1
ATOM 978 O O . ALA A 1 129 ? 7.962 -6.425 -8.400 1.00 89.31 129 ALA A O 1
ATOM 979 N N . ILE A 1 130 ? 6.187 -6.193 -7.033 1.00 90.81 130 ILE A N 1
ATOM 980 C CA . ILE A 1 130 ? 6.558 -4.867 -6.502 1.00 90.81 130 ILE A CA 1
ATOM 981 C C . ILE A 1 130 ? 7.891 -4.949 -5.754 1.00 90.81 130 ILE A C 1
ATOM 983 O O . ILE A 1 130 ? 8.821 -4.202 -6.052 1.00 90.81 130 ILE A O 1
ATOM 987 N N . LEU A 1 131 ? 8.015 -5.908 -4.830 1.00 91.25 131 LEU A N 1
ATOM 988 C CA . LEU A 1 131 ? 9.231 -6.116 -4.042 1.00 91.25 131 LEU A CA 1
ATOM 989 C C . LEU A 1 131 ? 10.451 -6.367 -4.932 1.00 91.25 131 LEU A C 1
ATOM 991 O O . LEU A 1 131 ? 11.534 -5.868 -4.648 1.00 91.25 131 LEU A O 1
ATOM 995 N N . ASN A 1 132 ? 10.279 -7.118 -6.020 1.00 86.56 132 ASN A N 1
ATOM 996 C CA . ASN A 1 132 ? 11.354 -7.422 -6.962 1.00 86.56 132 ASN A CA 1
ATOM 997 C C . ASN A 1 132 ? 11.490 -6.403 -8.106 1.00 86.56 132 ASN A C 1
ATOM 999 O O . ASN A 1 132 ? 12.248 -6.665 -9.040 1.00 86.56 132 ASN A O 1
ATOM 1003 N N . MET A 1 133 ? 10.796 -5.261 -8.033 1.00 85.56 133 MET A N 1
ATOM 1004 C CA . MET A 1 133 ? 10.841 -4.170 -9.016 1.00 85.56 133 MET A CA 1
ATOM 1005 C C . MET A 1 133 ? 10.541 -4.614 -10.465 1.00 85.56 133 MET A C 1
ATOM 1007 O O . MET A 1 133 ? 11.136 -4.098 -11.412 1.00 85.56 133 MET A O 1
ATOM 1011 N N . CYS A 1 134 ? 9.609 -5.555 -10.642 1.00 84.56 134 CYS A N 1
ATOM 1012 C CA . CYS A 1 134 ? 9.241 -6.168 -11.928 1.00 84.56 134 CYS A CA 1
ATOM 1013 C C . CYS A 1 134 ? 7.721 -6.208 -12.160 1.00 84.56 134 CYS A C 1
ATOM 1015 O O . CYS A 1 134 ? 7.166 -7.211 -12.609 1.00 84.56 134 CYS A O 1
ATOM 1017 N N . VAL A 1 135 ? 7.019 -5.128 -11.803 1.00 84.94 135 VAL A N 1
ATOM 1018 C CA . VAL A 1 135 ? 5.572 -5.033 -12.064 1.00 84.94 135 VAL A CA 1
ATOM 1019 C C . VAL A 1 135 ? 5.285 -4.869 -13.556 1.00 84.94 135 VAL A C 1
ATOM 1021 O O . VAL A 1 135 ? 4.333 -5.463 -14.060 1.00 84.94 135 VAL A O 1
ATOM 1024 N N . GLU A 1 136 ? 6.138 -4.122 -14.260 1.00 79.94 136 GLU A N 1
ATOM 1025 C CA . GLU A 1 136 ? 6.109 -3.993 -15.717 1.00 79.94 136 GLU A CA 1
ATOM 1026 C C . GLU A 1 136 ? 6.288 -5.371 -16.392 1.00 79.94 136 GLU A C 1
ATOM 1028 O O . GLU A 1 136 ? 7.260 -6.078 -16.099 1.00 79.94 136 GLU A O 1
ATOM 1033 N N . PRO A 1 137 ? 5.381 -5.773 -17.301 1.00 72.31 137 PRO A N 1
ATOM 1034 C CA . PRO A 1 137 ? 5.536 -6.983 -18.103 1.00 72.31 137 PRO A CA 1
ATOM 1035 C C . PRO A 1 137 ? 6.864 -6.993 -18.873 1.00 72.31 137 PRO A C 1
ATOM 1037 O O . PRO A 1 137 ? 7.307 -5.963 -19.375 1.00 72.31 137 PRO A O 1
ATOM 1040 N N . GLY A 1 138 ? 7.514 -8.156 -18.959 1.00 70.50 138 GLY A N 1
ATOM 1041 C CA . GLY A 1 138 ? 8.822 -8.311 -19.614 1.00 70.50 138 GLY A CA 1
ATOM 1042 C C . GLY A 1 138 ? 10.036 -7.829 -18.801 1.00 70.50 138 GLY A C 1
ATOM 1043 O O . GLY A 1 138 ? 11.176 -8.100 -19.189 1.00 70.50 138 GLY A O 1
ATOM 1044 N N . LYS A 1 139 ? 9.835 -7.173 -17.649 1.00 74.50 139 LYS A N 1
ATOM 1045 C CA . LYS A 1 139 ? 10.920 -6.757 -16.750 1.00 74.50 139 LYS A CA 1
ATOM 1046 C C . LYS A 1 139 ? 11.454 -7.919 -15.929 1.00 74.50 139 LYS A C 1
ATOM 1048 O O . LYS A 1 139 ? 10.699 -8.601 -15.242 1.00 74.50 139 LYS A O 1
ATOM 1053 N N . MET A 1 140 ? 12.771 -8.128 -15.975 1.00 73.25 140 MET A N 1
ATOM 1054 C CA . MET A 1 140 ? 13.427 -9.136 -15.145 1.00 73.25 140 MET A CA 1
ATOM 1055 C C . MET A 1 140 ? 13.328 -8.750 -13.667 1.00 73.25 140 MET A C 1
ATOM 1057 O O . MET A 1 140 ? 13.699 -7.642 -13.272 1.00 73.25 140 MET A O 1
ATOM 1061 N N . CYS A 1 141 ? 12.850 -9.678 -12.841 1.00 83.06 141 CYS A N 1
ATOM 1062 C CA . CYS A 1 141 ? 12.781 -9.479 -11.398 1.00 83.06 141 CYS A CA 1
ATOM 1063 C C . CYS A 1 141 ? 14.180 -9.492 -10.769 1.00 83.06 141 CYS A C 1
ATOM 1065 O O . CYS A 1 141 ? 15.031 -10.300 -11.142 1.00 83.06 141 CYS A O 1
ATOM 1067 N N . MET A 1 142 ? 14.408 -8.671 -9.738 1.00 82.62 142 MET A N 1
ATOM 1068 C CA . MET A 1 142 ? 15.693 -8.643 -9.014 1.00 82.62 142 MET A CA 1
ATOM 1069 C C . MET A 1 142 ? 16.113 -10.024 -8.489 1.00 82.62 142 MET A C 1
ATOM 1071 O O . MET A 1 142 ? 17.283 -10.397 -8.568 1.00 82.62 142 MET A O 1
ATOM 1075 N N . SER A 1 143 ? 15.157 -10.819 -7.998 1.00 81.88 143 SER A N 1
ATOM 1076 C CA . SER A 1 143 ? 15.417 -12.196 -7.573 1.00 81.88 143 SER A CA 1
ATOM 1077 C C . SER A 1 143 ? 15.870 -13.106 -8.716 1.00 81.88 143 SER A C 1
ATOM 1079 O O . SER A 1 143 ? 16.667 -14.010 -8.491 1.00 81.88 143 SER A O 1
ATOM 1081 N N . GLU A 1 144 ? 15.363 -12.896 -9.931 1.00 81.50 144 GLU A N 1
ATOM 1082 C CA . GLU A 1 144 ? 15.744 -13.685 -11.110 1.00 81.50 144 GLU A CA 1
ATOM 1083 C C . GLU A 1 144 ? 17.144 -13.306 -11.580 1.00 81.50 144 GLU A C 1
ATOM 1085 O O . GLU A 1 144 ? 17.961 -14.191 -11.823 1.00 81.50 144 GLU A O 1
ATOM 1090 N N . MET A 1 145 ? 17.448 -12.006 -11.610 1.00 80.94 145 MET A N 1
ATOM 1091 C CA . MET A 1 145 ? 18.791 -11.499 -11.893 1.00 80.94 145 MET A CA 1
ATOM 1092 C C . MET A 1 145 ? 19.815 -12.087 -10.916 1.00 80.94 145 MET A C 1
ATOM 1094 O O . MET A 1 145 ? 20.799 -12.685 -11.337 1.00 80.94 145 MET A O 1
ATOM 1098 N N . SER A 1 146 ? 19.521 -12.048 -9.612 1.00 80.31 146 SER A N 1
ATOM 1099 C CA . SER A 1 146 ? 20.389 -12.646 -8.592 1.00 80.31 146 SER A CA 1
ATOM 1100 C C . SER A 1 146 ? 20.578 -14.158 -8.778 1.00 80.31 146 SER A C 1
ATOM 1102 O O . SER A 1 146 ? 21.682 -14.665 -8.585 1.00 80.31 146 SER A O 1
ATOM 1104 N N . GLN A 1 147 ? 19.536 -14.892 -9.183 1.00 78.38 147 GLN A N 1
ATOM 1105 C CA . GLN A 1 147 ? 19.646 -16.327 -9.472 1.00 78.38 147 GLN A CA 1
ATOM 1106 C C . GLN A 1 147 ? 20.474 -16.618 -10.726 1.00 78.38 147 GLN A C 1
ATOM 1108 O O . GLN A 1 147 ? 21.194 -17.614 -10.761 1.00 78.38 147 GLN A O 1
ATOM 1113 N N . ILE A 1 148 ? 20.361 -15.782 -11.756 1.00 79.00 148 ILE A N 1
ATOM 1114 C CA . ILE A 1 148 ? 21.166 -15.858 -12.976 1.00 79.00 148 ILE A CA 1
ATOM 1115 C C . ILE A 1 148 ? 22.638 -15.609 -12.644 1.00 79.00 148 ILE A C 1
ATOM 1117 O O . ILE A 1 148 ? 23.494 -16.402 -13.037 1.00 79.00 148 ILE A O 1
ATOM 1121 N N . ASP A 1 149 ? 22.928 -14.570 -11.865 1.00 79.25 149 ASP A N 1
ATOM 1122 C CA . ASP A 1 149 ? 24.287 -14.231 -11.441 1.00 79.25 149 ASP A CA 1
ATOM 1123 C C . ASP A 1 149 ? 24.890 -15.346 -10.581 1.00 79.25 149 ASP A C 1
ATOM 1125 O O . ASP A 1 149 ? 26.019 -15.777 -10.819 1.00 79.25 149 ASP A O 1
ATOM 1129 N N . ALA A 1 150 ? 24.104 -15.908 -9.655 1.00 80.19 150 ALA A N 1
ATOM 1130 C CA . ALA A 1 150 ? 24.506 -17.063 -8.853 1.00 80.19 150 ALA A CA 1
ATOM 1131 C C . ALA A 1 150 ? 24.799 -18.317 -9.702 1.00 80.19 150 ALA A C 1
ATOM 1133 O O . ALA A 1 150 ? 25.571 -19.177 -9.280 1.00 80.19 150 ALA A O 1
ATOM 1134 N N . LYS A 1 151 ? 24.210 -18.422 -10.900 1.00 83.81 151 LYS A N 1
ATOM 1135 C CA . LYS A 1 151 ? 24.459 -19.496 -11.878 1.00 83.81 151 LYS A CA 1
ATOM 1136 C C . LYS A 1 151 ? 25.593 -19.178 -12.865 1.00 83.81 151 LYS A C 1
ATOM 1138 O O . LYS A 1 151 ? 25.864 -20.001 -13.735 1.00 83.81 151 LYS A O 1
ATOM 1143 N N . GLY A 1 152 ? 26.266 -18.031 -12.733 1.00 81.50 152 GLY A N 1
ATOM 1144 C CA . GLY A 1 152 ? 27.375 -17.624 -13.605 1.00 81.50 152 GLY A CA 1
ATOM 1145 C C . GLY A 1 152 ? 26.987 -16.697 -14.764 1.00 81.50 152 GLY A C 1
ATOM 1146 O O . GLY A 1 152 ? 27.779 -16.522 -15.690 1.00 81.50 152 GLY A O 1
ATOM 1147 N N . GLY A 1 153 ? 25.800 -16.084 -14.721 1.00 76.12 153 GLY A N 1
ATOM 1148 C CA . GLY A 1 153 ? 25.326 -15.121 -15.718 1.00 76.12 153 GLY A CA 1
ATOM 1149 C C . GLY A 1 153 ? 24.728 -15.758 -16.981 1.00 76.12 153 GLY A C 1
ATOM 1150 O O . GLY A 1 153 ? 24.695 -16.974 -17.148 1.00 76.12 153 GLY A O 1
ATOM 1151 N N . LEU A 1 154 ? 24.248 -14.918 -17.907 1.00 70.19 154 LEU A N 1
ATOM 1152 C CA . LEU A 1 154 ? 23.643 -15.352 -19.185 1.00 70.19 154 LEU A CA 1
ATOM 1153 C C . LEU A 1 154 ? 24.656 -15.516 -20.334 1.00 70.19 154 LEU A C 1
ATOM 1155 O O . LEU A 1 154 ? 24.266 -15.759 -21.479 1.00 70.19 154 LEU A O 1
ATOM 1159 N N . GLY A 1 155 ? 25.953 -15.332 -20.070 1.00 73.81 155 GLY A N 1
ATOM 1160 C CA . GLY A 1 155 ? 26.980 -15.275 -21.114 1.00 73.81 155 GLY A CA 1
ATOM 1161 C C . GLY A 1 155 ? 26.655 -14.239 -22.204 1.00 73.81 155 GLY A C 1
ATOM 1162 O O . GLY A 1 155 ? 26.049 -13.200 -21.944 1.00 73.81 155 GLY A O 1
ATOM 1163 N N . MET A 1 156 ? 27.019 -14.534 -23.456 1.00 66.44 156 MET A N 1
ATOM 1164 C CA . MET A 1 156 ? 26.807 -13.630 -24.603 1.00 66.44 156 MET A CA 1
ATOM 1165 C C . MET A 1 156 ? 25.328 -13.367 -24.940 1.00 66.44 156 MET A C 1
ATOM 1167 O O . MET A 1 156 ? 25.029 -12.393 -25.630 1.00 66.44 156 MET A O 1
ATOM 1171 N N . ALA A 1 157 ? 24.395 -14.199 -24.460 1.00 62.84 157 ALA A N 1
ATOM 1172 C CA . ALA A 1 157 ? 22.963 -14.011 -24.701 1.00 62.84 157 ALA A CA 1
ATOM 1173 C C . ALA A 1 157 ? 22.403 -12.778 -23.966 1.00 62.84 157 ALA A C 1
ATOM 1175 O O . ALA A 1 157 ? 21.481 -12.135 -24.465 1.00 62.84 157 ALA A O 1
ATOM 1176 N N . GLY A 1 158 ? 23.006 -12.390 -22.834 1.00 59.88 158 GLY A N 1
ATOM 1177 C CA . GLY A 1 158 ? 22.597 -11.212 -22.060 1.00 59.88 158 GLY A CA 1
ATOM 1178 C C . GLY A 1 158 ? 22.839 -9.873 -22.767 1.00 59.88 158 GLY A C 1
ATOM 1179 O O . GLY A 1 158 ? 22.173 -8.895 -22.453 1.00 59.88 158 GLY A O 1
ATOM 1180 N N . ILE A 1 159 ? 23.735 -9.826 -23.763 1.00 61.94 159 ILE A N 1
ATOM 1181 C CA . ILE A 1 159 ? 24.070 -8.595 -24.506 1.00 61.94 159 ILE A CA 1
ATOM 1182 C C . ILE A 1 159 ? 22.927 -8.160 -25.437 1.00 61.94 159 ILE A C 1
ATOM 1184 O O . ILE A 1 159 ? 22.815 -6.987 -25.772 1.00 61.94 159 ILE A O 1
ATOM 1188 N N . ARG A 1 160 ? 22.082 -9.099 -25.879 1.00 63.22 160 ARG A N 1
ATOM 1189 C CA . ARG A 1 160 ? 21.029 -8.840 -26.878 1.00 63.22 160 ARG A CA 1
ATOM 1190 C C . ARG A 1 160 ? 19.628 -8.726 -26.285 1.00 63.22 160 ARG A C 1
ATOM 1192 O O . ARG A 1 160 ? 18.686 -8.471 -27.024 1.00 63.22 160 ARG A O 1
ATOM 1199 N N . ASN A 1 161 ? 19.484 -8.948 -24.984 1.00 65.06 161 ASN A N 1
ATOM 1200 C CA . ASN A 1 161 ? 18.191 -9.076 -24.329 1.00 65.06 161 ASN A CA 1
ATOM 1201 C C . ASN A 1 161 ? 17.876 -7.839 -23.479 1.00 65.06 161 ASN A C 1
ATOM 1203 O O . ASN A 1 161 ? 17.730 -7.928 -22.260 1.00 65.06 161 ASN A O 1
ATOM 1207 N N . THR A 1 162 ? 17.846 -6.672 -24.124 1.00 65.62 162 THR A N 1
ATOM 1208 C CA . THR A 1 162 ? 17.606 -5.380 -23.470 1.00 65.62 162 THR A CA 1
ATOM 1209 C C . THR A 1 162 ? 16.379 -4.695 -24.052 1.00 65.62 162 THR A C 1
ATOM 1211 O O . THR A 1 162 ? 16.306 -4.527 -25.267 1.00 65.62 162 THR A O 1
ATOM 1214 N N . LEU A 1 163 ? 15.450 -4.262 -23.198 1.00 60.62 163 LEU A N 1
ATOM 1215 C CA . LEU A 1 163 ? 14.287 -3.460 -23.587 1.00 60.62 163 LEU A CA 1
ATOM 1216 C C . LEU A 1 163 ? 14.514 -1.977 -23.253 1.00 60.62 163 LEU A C 1
ATOM 1218 O O . LEU A 1 163 ? 15.162 -1.676 -22.243 1.00 60.62 163 LEU A O 1
ATOM 1222 N N . PRO A 1 164 ? 13.991 -1.041 -24.068 1.00 58.56 164 PRO A N 1
ATOM 1223 C CA . PRO A 1 164 ? 13.999 0.381 -23.740 1.00 58.56 164 PRO A CA 1
ATOM 1224 C C . PRO A 1 164 ? 13.078 0.663 -22.541 1.00 58.56 164 PRO A C 1
ATOM 1226 O O . PRO A 1 164 ? 12.005 0.072 -22.420 1.00 58.56 164 PRO A O 1
ATOM 1229 N N . LEU A 1 165 ? 13.473 1.577 -21.650 1.00 55.38 165 LEU A N 1
ATOM 1230 C CA . LEU A 1 165 ? 12.585 2.061 -20.586 1.00 55.38 165 LEU A CA 1
ATOM 1231 C C . LEU A 1 165 ? 11.518 2.991 -21.179 1.00 55.38 165 LEU A C 1
ATOM 1233 O O . LEU A 1 165 ? 11.851 4.007 -21.787 1.00 55.38 165 LEU A O 1
ATOM 1237 N N . LEU A 1 166 ? 10.241 2.658 -20.973 1.00 55.44 166 LEU A N 1
ATOM 1238 C CA . LEU A 1 166 ? 9.103 3.448 -21.466 1.00 55.44 166 LEU A CA 1
ATOM 1239 C C . LEU A 1 166 ? 8.634 4.518 -20.467 1.00 55.44 166 LEU A C 1
ATOM 1241 O O . LEU A 1 166 ? 8.050 5.519 -20.875 1.00 55.44 166 LEU A O 1
ATOM 1245 N N . TYR A 1 167 ? 8.907 4.338 -19.172 1.00 52.91 167 TYR A N 1
ATOM 1246 C CA . TYR A 1 167 ? 8.516 5.274 -18.122 1.00 52.91 167 TYR A CA 1
ATOM 1247 C C . TYR A 1 167 ? 9.559 5.297 -16.994 1.00 52.91 167 TYR A C 1
ATOM 1249 O O . TYR A 1 167 ? 9.902 4.257 -16.436 1.00 52.91 167 TYR A O 1
ATOM 1257 N N . ASP A 1 168 ? 10.075 6.485 -16.666 1.00 55.94 168 ASP A N 1
ATOM 1258 C CA . ASP A 1 168 ? 11.000 6.704 -15.550 1.00 55.94 168 ASP A CA 1
ATOM 1259 C C . ASP A 1 168 ? 10.421 7.771 -14.622 1.00 55.94 168 ASP A C 1
ATOM 1261 O O . ASP A 1 168 ? 10.259 8.936 -14.988 1.00 55.94 168 ASP A O 1
A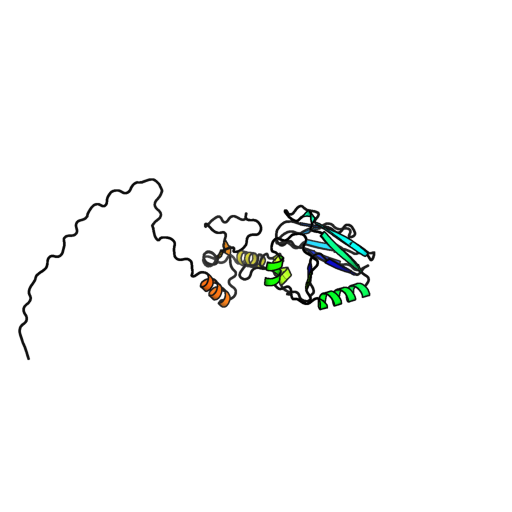TOM 1265 N N . LYS A 1 169 ? 10.096 7.353 -13.404 1.00 53.25 169 LYS A N 1
ATOM 1266 C CA . LYS A 1 169 ? 9.477 8.198 -12.390 1.00 53.25 169 LYS A CA 1
ATOM 1267 C C . LYS A 1 169 ? 10.426 9.268 -11.840 1.00 53.25 169 LYS A C 1
ATOM 1269 O O . LYS A 1 169 ? 9.929 10.310 -11.435 1.00 53.25 169 LYS A O 1
ATOM 1274 N N . PHE A 1 170 ? 11.749 9.064 -11.861 1.00 47.03 170 PHE A N 1
ATOM 1275 C CA . PHE A 1 170 ? 12.756 10.085 -11.524 1.00 47.03 170 PHE A CA 1
ATOM 1276 C C . PHE A 1 170 ? 14.122 9.685 -12.112 1.00 47.03 170 PHE A C 1
ATOM 1278 O O . PHE A 1 170 ? 14.938 9.049 -11.439 1.00 47.03 170 PHE A O 1
ATOM 1285 N N . ALA A 1 171 ? 14.406 10.077 -13.354 1.00 53.78 171 ALA A N 1
ATOM 1286 C CA . ALA A 1 171 ? 15.637 9.683 -14.033 1.00 53.78 171 ALA A CA 1
ATOM 1287 C C . ALA A 1 171 ? 16.910 10.158 -13.321 1.00 53.78 171 ALA A C 1
ATOM 1289 O O . ALA A 1 171 ? 17.315 11.306 -13.484 1.00 53.78 171 ALA A O 1
ATOM 1290 N N . ARG A 1 172 ? 17.568 9.237 -12.595 1.00 41.25 172 ARG A N 1
ATOM 1291 C CA . ARG A 1 172 ? 19.022 8.953 -12.642 1.00 41.25 172 ARG A CA 1
ATOM 1292 C C . ARG A 1 172 ? 19.329 7.544 -12.105 1.00 41.25 172 ARG A C 1
ATOM 1294 O O . ARG A 1 172 ? 19.858 7.379 -11.008 1.00 41.25 172 ARG A O 1
ATOM 1301 N N . ARG A 1 173 ? 19.131 6.521 -12.938 1.00 47.56 173 ARG A N 1
ATOM 1302 C CA . ARG A 1 173 ? 20.101 5.415 -13.049 1.00 47.56 173 ARG A CA 1
ATOM 1303 C C . ARG A 1 173 ? 20.618 5.425 -14.478 1.00 47.56 173 ARG A C 1
ATOM 1305 O O . ARG A 1 173 ? 20.048 4.803 -15.362 1.00 47.56 173 ARG A O 1
ATOM 1312 N N . GLY A 1 174 ? 21.645 6.242 -14.701 1.00 38.38 174 GLY A N 1
ATOM 1313 C CA . GLY A 1 174 ? 22.309 6.320 -15.996 1.00 38.38 174 GLY A CA 1
ATOM 1314 C C . GLY A 1 174 ? 22.863 4.956 -16.398 1.00 38.38 174 GLY A C 1
ATOM 1315 O O . GLY A 1 174 ? 23.428 4.240 -15.570 1.00 38.38 174 GLY A O 1
ATOM 1316 N N . THR A 1 175 ? 22.700 4.607 -17.668 1.00 38.62 175 THR A N 1
ATOM 1317 C CA . THR A 1 175 ? 23.407 3.502 -18.308 1.00 38.62 175 THR A CA 1
ATOM 1318 C C . THR A 1 175 ? 24.764 3.997 -18.813 1.00 38.62 175 THR A C 1
ATOM 1320 O O . THR A 1 175 ? 24.912 5.133 -19.255 1.00 38.62 175 THR A O 1
ATOM 1323 N N . ILE A 1 176 ? 25.775 3.130 -18.740 1.00 44.91 176 ILE A N 1
ATOM 1324 C CA . ILE A 1 176 ? 27.138 3.384 -19.241 1.00 44.91 176 ILE A CA 1
ATOM 1325 C C . ILE A 1 176 ? 27.207 3.273 -20.784 1.00 44.91 176 ILE A C 1
ATOM 1327 O O . ILE A 1 176 ? 28.192 3.689 -21.387 1.00 44.91 176 ILE A O 1
ATOM 1331 N N . PHE A 1 177 ? 26.149 2.780 -21.448 1.00 41.22 177 PHE A N 1
ATOM 1332 C CA . PHE A 1 177 ? 26.112 2.567 -22.898 1.00 41.22 177 PHE A CA 1
ATOM 1333 C C . PHE A 1 177 ? 24.747 2.938 -23.509 1.00 41.22 177 PHE A C 1
ATOM 1335 O O . PHE A 1 177 ? 23.715 2.430 -23.076 1.00 41.22 177 PHE A O 1
ATOM 1342 N N . GLY A 1 178 ? 24.761 3.777 -24.552 1.00 53.88 178 GLY A N 1
ATOM 1343 C CA . GLY A 1 178 ? 23.606 4.085 -25.412 1.00 53.88 178 GLY A CA 1
ATOM 1344 C C . GLY A 1 178 ? 22.836 5.377 -25.072 1.00 53.88 178 GLY A C 1
ATOM 1345 O O . GLY A 1 178 ? 22.923 5.870 -23.951 1.00 53.88 178 GLY A O 1
ATOM 1346 N N . PRO A 1 179 ? 22.093 5.954 -26.041 1.00 55.31 179 PRO A N 1
ATOM 1347 C CA . PRO A 1 179 ? 21.366 7.218 -25.863 1.00 55.31 179 PRO A CA 1
ATOM 1348 C C . PRO A 1 179 ? 20.032 7.081 -25.107 1.00 55.31 179 PRO A C 1
ATOM 1350 O O . PRO A 1 179 ? 19.471 8.095 -24.704 1.00 55.31 179 PRO A O 1
ATOM 1353 N N . ALA A 1 180 ? 19.526 5.858 -24.911 1.00 56.62 180 ALA A N 1
ATOM 1354 C CA . ALA A 1 180 ? 18.293 5.586 -24.176 1.00 56.62 180 ALA A CA 1
ATOM 1355 C C . ALA A 1 180 ? 18.561 4.588 -23.041 1.00 56.62 180 ALA A C 1
ATOM 1357 O O . ALA A 1 180 ? 19.295 3.612 -23.246 1.00 56.62 180 ALA A O 1
ATOM 1358 N N . PRO A 1 181 ? 17.983 4.803 -21.849 1.00 57.56 181 PRO A N 1
ATOM 1359 C CA . PRO A 1 181 ? 18.141 3.858 -20.765 1.00 57.56 181 PRO A CA 1
ATOM 1360 C C . PRO A 1 181 ? 17.386 2.567 -21.115 1.00 57.56 181 PRO A C 1
ATOM 1362 O O . PRO A 1 181 ? 16.229 2.586 -21.535 1.00 57.56 181 PRO A O 1
ATOM 1365 N N . SER A 1 182 ? 18.078 1.439 -20.990 1.00 58.72 182 SER A N 1
ATOM 1366 C CA . SER A 1 182 ? 17.567 0.103 -21.292 1.00 58.72 182 SER A CA 1
ATOM 1367 C C . SER A 1 182 ? 17.854 -0.839 -20.125 1.00 58.72 182 SER A C 1
ATOM 1369 O O . SER A 1 182 ? 18.800 -0.624 -19.363 1.00 58.72 182 SER A O 1
ATOM 1371 N N . TYR A 1 183 ? 17.020 -1.861 -19.952 1.00 59.53 183 TYR A N 1
ATOM 1372 C CA . TYR A 1 183 ? 17.157 -2.865 -18.893 1.00 59.53 183 TYR A CA 1
ATOM 1373 C C . TYR A 1 183 ? 17.139 -4.276 -19.479 1.00 59.53 183 TYR A C 1
ATOM 1375 O O . TYR A 1 183 ? 16.623 -4.487 -20.573 1.00 59.53 183 TYR A O 1
ATOM 1383 N N . VAL A 1 184 ? 17.694 -5.251 -18.752 1.00 62.34 184 VAL A N 1
ATOM 1384 C CA . VAL A 1 184 ? 17.689 -6.659 -19.179 1.00 62.34 184 VAL A CA 1
ATOM 1385 C C . VAL A 1 184 ? 16.273 -7.224 -19.061 1.00 62.34 184 VAL A C 1
ATOM 1387 O O . VAL A 1 184 ? 15.709 -7.267 -17.967 1.00 62.34 184 VAL A O 1
ATOM 1390 N N . ALA A 1 185 ? 15.701 -7.657 -20.179 1.00 60.97 185 ALA A N 1
ATOM 1391 C CA . ALA A 1 185 ? 14.367 -8.244 -20.220 1.00 60.97 185 ALA A CA 1
ATOM 1392 C C . ALA A 1 185 ? 14.373 -9.705 -19.754 1.00 60.97 185 ALA A C 1
ATOM 1394 O O . ALA A 1 185 ? 15.402 -10.384 -19.816 1.00 60.97 185 ALA A O 1
ATOM 1395 N N . SER A 1 186 ? 13.240 -10.224 -19.283 1.00 57.38 186 SER A N 1
ATOM 1396 C CA . SER A 1 186 ? 13.123 -11.653 -18.973 1.00 57.38 186 SER A CA 1
ATOM 1397 C C . SER A 1 186 ? 13.032 -12.494 -20.259 1.00 57.38 186 SER A C 1
ATOM 1399 O O . SER A 1 186 ? 12.454 -12.087 -21.261 1.00 57.38 186 SER A O 1
ATOM 1401 N N . ILE A 1 187 ? 13.628 -13.691 -20.236 1.00 57.81 187 ILE A N 1
ATOM 1402 C CA . ILE A 1 187 ? 13.574 -14.694 -21.319 1.00 57.81 187 ILE A CA 1
ATOM 1403 C C . ILE A 1 187 ? 12.851 -15.941 -20.820 1.00 57.81 187 ILE A C 1
ATOM 1405 O O . ILE A 1 187 ? 13.462 -16.998 -20.682 1.00 57.81 187 ILE A O 1
ATOM 1409 N N . CYS A 1 188 ? 11.562 -15.825 -20.496 1.00 55.31 188 CYS A N 1
ATOM 1410 C CA . CYS A 1 188 ? 10.808 -16.987 -20.013 1.00 55.31 188 CYS A CA 1
ATOM 1411 C C . CYS A 1 188 ? 9.582 -17.378 -20.838 1.00 55.31 188 CYS A C 1
ATOM 1413 O O . CYS A 1 188 ? 9.050 -18.455 -20.588 1.00 55.31 188 CYS A O 1
ATOM 1415 N N . THR A 1 189 ? 9.192 -16.644 -21.884 1.00 49.81 189 THR A N 1
ATOM 1416 C CA . THR A 1 189 ? 8.298 -17.215 -22.903 1.00 49.81 189 THR A CA 1
ATOM 1417 C C . THR A 1 189 ? 8.762 -16.849 -24.311 1.00 49.81 189 THR A C 1
ATOM 1419 O O . THR A 1 189 ? 9.084 -15.702 -24.621 1.00 49.81 189 THR A O 1
ATOM 1422 N N . THR A 1 190 ? 8.824 -17.850 -25.191 1.00 45.97 190 THR A N 1
ATOM 1423 C CA . THR A 1 190 ? 9.106 -17.650 -26.622 1.00 45.97 190 THR A CA 1
ATOM 1424 C C . THR A 1 190 ? 8.052 -16.759 -27.281 1.00 45.97 190 THR A C 1
ATOM 1426 O O . THR A 1 190 ? 8.349 -16.085 -28.262 1.00 45.97 190 THR A O 1
ATOM 1429 N N . GLU A 1 191 ? 6.843 -16.723 -26.720 1.00 57.38 191 GLU A N 1
ATOM 1430 C CA . GLU A 1 191 ? 5.733 -15.881 -27.162 1.00 57.38 191 GLU A CA 1
ATOM 1431 C C . GLU A 1 191 ? 5.937 -14.403 -26.796 1.00 57.38 191 GLU A C 1
ATOM 1433 O O . GLU A 1 191 ? 5.782 -13.557 -27.678 1.00 57.38 191 GLU A O 1
ATOM 1438 N N . GLU A 1 192 ? 6.384 -14.068 -25.575 1.00 55.69 192 GLU A N 1
ATOM 1439 C CA . GLU A 1 192 ? 6.748 -12.680 -25.227 1.00 55.69 192 GLU A CA 1
ATOM 1440 C C . GLU A 1 192 ? 7.988 -12.208 -25.987 1.00 55.69 192 GLU A C 1
ATOM 1442 O O . GLU A 1 192 ? 8.016 -11.071 -26.451 1.00 55.69 192 GLU A O 1
ATOM 1447 N N . ALA A 1 193 ? 8.983 -13.076 -26.201 1.00 48.69 193 ALA A N 1
ATOM 1448 C CA . ALA A 1 193 ? 10.159 -12.735 -27.003 1.00 48.69 193 ALA A CA 1
ATOM 1449 C C . ALA A 1 193 ? 9.791 -12.426 -28.471 1.00 48.69 193 ALA A C 1
ATOM 1451 O O . ALA A 1 193 ? 10.346 -11.503 -29.075 1.00 48.69 193 ALA A O 1
ATOM 1452 N N . LEU A 1 194 ? 8.824 -13.154 -29.046 1.00 52.12 194 LEU A N 1
ATOM 1453 C CA . LEU A 1 194 ? 8.279 -12.898 -30.388 1.00 52.12 194 LEU A CA 1
ATOM 1454 C C . LEU A 1 194 ? 7.371 -11.659 -30.441 1.00 52.12 194 LEU A C 1
ATOM 1456 O O . LEU A 1 194 ? 7.334 -10.980 -31.466 1.00 52.12 194 LEU A O 1
ATOM 1460 N N . ALA A 1 195 ? 6.644 -11.351 -29.366 1.00 55.12 195 ALA A N 1
ATOM 1461 C CA . ALA A 1 195 ? 5.822 -10.146 -29.275 1.00 55.12 195 ALA A CA 1
ATOM 1462 C C . ALA A 1 195 ? 6.684 -8.880 -29.116 1.00 55.12 195 ALA A C 1
ATOM 1464 O O . ALA A 1 195 ? 6.479 -7.904 -29.838 1.00 55.12 195 ALA A O 1
ATOM 1465 N N . ALA A 1 196 ? 7.703 -8.923 -28.252 1.00 52.44 196 ALA A N 1
ATOM 1466 C CA . ALA A 1 196 ? 8.643 -7.825 -28.028 1.00 52.44 196 ALA A CA 1
ATOM 1467 C C . ALA A 1 196 ? 9.499 -7.529 -29.272 1.00 52.44 196 ALA A C 1
ATOM 1469 O O . ALA A 1 196 ? 9.665 -6.373 -29.650 1.00 52.44 196 ALA A O 1
ATOM 1470 N N . SER A 1 197 ? 9.963 -8.566 -29.979 1.00 49.28 197 SER A N 1
ATOM 1471 C CA . SER A 1 197 ? 10.710 -8.400 -31.238 1.00 49.28 197 SER A CA 1
ATOM 1472 C C . SER A 1 197 ? 9.854 -7.916 -32.416 1.00 49.28 197 SER A C 1
ATOM 1474 O O . SER A 1 197 ? 10.396 -7.384 -33.385 1.00 49.28 197 SER A O 1
ATOM 1476 N N . LYS A 1 198 ? 8.523 -8.059 -32.348 1.00 48.78 198 LYS A N 1
ATOM 1477 C CA . LYS A 1 198 ? 7.591 -7.468 -33.324 1.00 48.78 198 LYS A CA 1
ATOM 1478 C C . LYS A 1 198 ? 7.263 -6.005 -33.024 1.00 48.78 198 LYS A C 1
ATOM 1480 O O . LYS A 1 198 ? 7.016 -5.258 -33.965 1.00 48.78 198 LYS A O 1
ATOM 1485 N N . ALA A 1 199 ? 7.277 -5.593 -31.755 1.00 49.09 199 ALA A N 1
ATOM 1486 C CA . ALA A 1 199 ? 7.000 -4.211 -31.359 1.00 49.09 199 ALA A CA 1
ATOM 1487 C C . ALA A 1 199 ? 8.131 -3.231 -31.739 1.00 49.09 199 ALA A C 1
ATOM 1489 O O . ALA A 1 199 ? 7.867 -2.050 -31.932 1.00 49.09 199 ALA A O 1
ATOM 1490 N N . ASP A 1 200 ? 9.365 -3.721 -31.903 1.00 46.56 200 ASP A N 1
ATOM 1491 C CA . ASP A 1 200 ? 10.565 -2.898 -32.141 1.00 46.56 200 ASP A CA 1
ATOM 1492 C C . ASP A 1 200 ? 10.950 -2.733 -33.632 1.00 46.56 200 ASP A C 1
ATOM 1494 O O . ASP A 1 200 ? 12.002 -2.199 -33.976 1.00 46.56 200 ASP A O 1
ATOM 1498 N N . GLN A 1 201 ? 10.109 -3.172 -34.577 1.00 45.72 201 GLN A N 1
ATOM 1499 C CA . GLN A 1 201 ? 10.464 -3.127 -36.008 1.00 45.72 201 GLN A CA 1
ATOM 1500 C C . GLN A 1 201 ? 10.350 -1.745 -36.679 1.00 45.72 201 GLN A C 1
ATOM 1502 O O . GLN A 1 201 ? 10.515 -1.651 -37.895 1.00 45.72 201 GLN A O 1
ATOM 1507 N N . SER A 1 202 ? 10.107 -0.657 -35.941 1.00 44.53 202 SER A N 1
ATOM 1508 C CA . SER A 1 202 ? 10.012 0.689 -36.532 1.00 44.53 202 SER A CA 1
ATOM 1509 C C . SER A 1 202 ? 11.257 1.562 -36.361 1.00 44.53 202 SER A C 1
ATOM 1511 O O . SER A 1 202 ? 11.187 2.762 -36.624 1.00 44.53 202 SER A O 1
ATOM 1513 N N . VAL A 1 203 ? 12.408 1.010 -35.965 1.00 44.59 203 VAL A N 1
ATOM 1514 C CA . VAL A 1 203 ? 13.673 1.757 -36.035 1.00 44.59 203 VAL A CA 1
ATOM 1515 C C . VAL A 1 203 ? 14.285 1.568 -37.421 1.00 44.59 203 VAL A C 1
ATOM 1517 O O . VAL A 1 203 ? 15.153 0.724 -37.643 1.00 44.59 203 VAL A O 1
ATOM 1520 N N . THR A 1 204 ? 13.837 2.370 -38.390 1.00 44.03 204 THR A N 1
ATOM 1521 C CA . THR A 1 204 ? 14.622 2.580 -39.614 1.00 44.03 204 THR A CA 1
ATOM 1522 C C . THR A 1 204 ? 16.013 3.070 -39.208 1.00 44.03 204 THR A C 1
ATOM 1524 O O . THR A 1 204 ? 16.095 4.055 -38.467 1.00 44.03 204 THR A O 1
ATOM 1527 N N . PRO A 1 205 ? 17.106 2.423 -39.652 1.00 42.12 205 PRO A N 1
ATOM 1528 C CA . PRO A 1 205 ? 18.449 2.831 -39.268 1.00 42.12 205 PRO A CA 1
ATOM 1529 C C . PRO A 1 205 ? 18.673 4.288 -39.680 1.00 42.12 205 PRO A C 1
ATOM 1531 O O . PRO A 1 205 ? 18.626 4.621 -40.865 1.00 42.12 205 PRO A O 1
ATOM 1534 N N . MET A 1 206 ? 18.908 5.165 -38.698 1.00 48.75 206 MET A N 1
ATOM 1535 C CA . MET A 1 206 ? 19.352 6.526 -38.970 1.00 48.75 206 MET A CA 1
ATOM 1536 C C . MET A 1 206 ? 20.768 6.459 -39.540 1.00 48.75 206 MET A C 1
ATOM 1538 O O . MET A 1 206 ? 21.740 6.311 -38.810 1.00 48.75 206 MET A O 1
ATOM 1542 N N . THR A 1 207 ? 20.830 6.557 -40.867 1.00 49.50 207 THR A N 1
ATOM 1543 C CA . THR A 1 207 ? 21.993 6.911 -41.683 1.00 49.50 207 THR A CA 1
ATOM 1544 C C . THR A 1 207 ? 23.207 5.987 -41.530 1.00 49.50 207 THR A C 1
ATOM 1546 O O . THR A 1 207 ? 24.007 6.094 -40.607 1.00 49.50 207 THR A O 1
ATOM 1549 N N . SER A 1 208 ? 23.433 5.145 -42.541 1.00 48.75 208 SER A N 1
ATOM 1550 C CA . SER A 1 208 ? 24.591 4.246 -42.675 1.00 48.75 208 SER A CA 1
ATOM 1551 C C . SER A 1 208 ? 25.928 4.958 -42.950 1.00 48.75 208 SER A C 1
ATOM 1553 O O . SER A 1 208 ? 26.832 4.371 -43.549 1.00 48.75 208 SER A O 1
ATOM 1555 N N . THR A 1 209 ? 26.067 6.237 -42.599 1.00 51.34 209 THR A N 1
ATOM 1556 C CA . THR A 1 209 ? 27.331 6.949 -42.791 1.00 51.34 209 THR A CA 1
ATOM 1557 C C . THR A 1 209 ? 28.350 6.461 -41.766 1.00 51.34 209 THR A C 1
ATOM 1559 O O . THR A 1 209 ? 28.053 6.491 -40.570 1.00 51.34 209 THR A O 1
ATOM 1562 N N . PRO A 1 210 ? 29.555 6.044 -42.191 1.00 53.06 210 PRO A N 1
ATOM 1563 C CA . PRO A 1 210 ? 30.619 5.702 -41.258 1.00 53.06 210 PRO A CA 1
ATOM 1564 C C . PRO A 1 210 ? 30.980 6.935 -40.423 1.00 53.06 210 PRO A C 1
ATOM 1566 O O . PRO A 1 210 ? 31.117 8.036 -40.958 1.00 53.06 210 PRO A O 1
ATOM 1569 N N . ILE A 1 211 ? 31.114 6.757 -39.109 1.00 50.34 211 ILE A N 1
ATOM 1570 C CA . ILE A 1 211 ? 31.497 7.830 -38.188 1.00 50.34 211 ILE A CA 1
ATOM 1571 C C . ILE A 1 211 ? 32.946 8.230 -38.484 1.00 50.34 211 ILE A C 1
ATOM 1573 O O . ILE A 1 211 ? 33.858 7.417 -38.350 1.00 50.34 211 ILE A O 1
ATOM 1577 N N . VAL A 1 212 ? 33.159 9.487 -38.879 1.00 55.88 212 VAL A N 1
ATOM 1578 C CA . VAL A 1 212 ? 34.492 10.072 -39.081 1.00 55.88 212 VAL A CA 1
ATOM 1579 C C . VAL A 1 212 ? 34.645 11.241 -38.110 1.00 55.88 212 VAL A C 1
ATOM 1581 O O . VAL A 1 212 ? 33.761 12.091 -38.024 1.00 55.88 212 VAL A O 1
ATOM 1584 N N . GLY A 1 213 ? 35.738 11.252 -37.340 1.00 44.94 213 GLY A N 1
ATOM 1585 C CA . GLY A 1 213 ? 36.000 12.252 -36.301 1.00 44.94 213 GLY A CA 1
ATOM 1586 C C . GLY A 1 213 ? 35.958 13.691 -36.827 1.00 44.94 213 GLY A C 1
ATOM 1587 O O . GLY A 1 213 ? 36.434 13.983 -37.924 1.00 44.94 213 GLY A O 1
ATOM 1588 N N . ALA A 1 214 ? 35.380 14.595 -36.033 1.00 52.69 214 ALA A N 1
ATOM 1589 C CA . ALA A 1 214 ? 35.278 16.013 -36.355 1.00 52.69 214 ALA A CA 1
ATOM 1590 C C . ALA A 1 214 ? 36.679 16.646 -36.437 1.00 52.69 214 ALA A C 1
ATOM 1592 O O . ALA A 1 214 ? 37.342 16.804 -35.414 1.00 52.69 214 ALA A O 1
ATOM 1593 N N . GLY A 1 215 ? 37.132 17.012 -37.642 1.00 48.97 215 GLY A N 1
ATOM 1594 C CA . GLY A 1 215 ? 38.338 17.837 -37.778 1.00 48.97 215 GLY A CA 1
ATOM 1595 C C . GLY A 1 215 ? 39.107 17.817 -39.100 1.00 48.97 215 GLY A C 1
ATOM 1596 O O . GLY A 1 215 ? 40.012 18.630 -39.243 1.00 48.97 215 GLY A O 1
ATOM 1597 N N . LEU A 1 216 ? 38.796 16.962 -40.080 1.00 45.94 216 LEU A N 1
ATOM 1598 C CA . LEU A 1 216 ? 39.536 16.946 -41.353 1.00 45.94 216 LEU A CA 1
ATOM 1599 C C . LEU A 1 216 ? 38.611 17.185 -42.549 1.00 45.94 216 LEU A C 1
ATOM 1601 O O . LEU A 1 216 ? 37.662 16.437 -42.780 1.00 45.94 216 LEU A O 1
ATOM 1605 N N . GLN A 1 217 ? 38.893 18.242 -43.320 1.00 57.50 217 GLN A N 1
ATOM 1606 C CA . GLN A 1 217 ? 38.237 18.486 -44.604 1.00 57.50 217 GLN A CA 1
ATOM 1607 C C . GLN A 1 217 ? 38.621 17.401 -45.617 1.00 57.50 217 GLN A C 1
ATOM 1609 O O . GLN A 1 217 ? 39.759 16.937 -45.674 1.00 57.50 217 GLN A O 1
ATOM 1614 N N . ARG A 1 218 ? 37.636 17.007 -46.428 1.00 53.94 218 ARG A N 1
ATOM 1615 C CA . ARG A 1 218 ? 37.747 15.981 -47.470 1.00 53.94 218 ARG A CA 1
ATOM 1616 C C . ARG A 1 218 ? 38.851 16.358 -48.475 1.00 53.94 218 ARG A C 1
ATOM 1618 O O . ARG A 1 218 ? 38.746 17.435 -49.065 1.00 53.94 218 ARG A O 1
ATOM 1625 N N . PRO A 1 219 ? 39.847 15.500 -48.763 1.00 50.00 219 PRO A N 1
ATOM 1626 C CA . PRO A 1 219 ? 40.608 15.657 -49.994 1.00 50.00 219 PRO A CA 1
ATOM 1627 C C . PRO A 1 219 ? 39.663 15.413 -51.181 1.00 50.00 219 PRO A C 1
ATOM 1629 O O . PRO A 1 219 ? 38.820 14.511 -51.144 1.00 50.00 219 PRO A O 1
ATOM 1632 N N . LEU A 1 220 ? 39.762 16.258 -52.210 1.00 53.09 220 LEU A N 1
ATOM 1633 C CA . LEU A 1 220 ? 38.973 16.139 -53.439 1.00 53.09 220 LEU A CA 1
ATOM 1634 C C . LEU A 1 220 ? 39.146 14.738 -54.054 1.00 53.09 220 LEU A C 1
ATOM 1636 O O . LEU A 1 220 ? 40.245 14.181 -53.990 1.00 53.09 220 LEU A O 1
ATOM 1640 N N . PRO A 1 221 ? 38.092 14.155 -54.657 1.00 50.41 221 PRO A N 1
ATOM 1641 C CA . PRO A 1 221 ? 38.187 12.831 -55.252 1.00 50.41 221 PRO A CA 1
ATOM 1642 C C . PRO A 1 221 ? 39.215 12.842 -56.389 1.00 50.41 221 PRO A C 1
ATOM 1644 O O . PRO A 1 221 ? 39.034 13.517 -57.405 1.00 50.41 221 PRO A O 1
ATOM 1647 N N . LEU A 1 222 ? 40.292 12.069 -56.222 1.00 48.88 222 LEU A N 1
ATOM 1648 C CA . LEU A 1 222 ? 41.203 11.735 -57.310 1.00 48.88 222 LEU A CA 1
ATOM 1649 C C . LEU A 1 222 ? 40.376 11.000 -58.372 1.00 48.88 222 LEU A C 1
ATOM 1651 O O . LEU A 1 222 ? 39.896 9.890 -58.142 1.00 48.88 222 LEU A O 1
ATOM 1655 N N . SER A 1 223 ? 40.160 11.639 -59.519 1.00 46.62 223 SER A N 1
ATOM 1656 C CA . SER A 1 223 ? 39.451 11.032 -60.644 1.00 46.62 223 SER A CA 1
ATOM 1657 C C . SER A 1 223 ? 40.321 9.930 -61.246 1.00 46.62 223 SER A C 1
ATOM 1659 O O . SER A 1 223 ? 41.114 10.177 -62.152 1.00 46.62 223 SER A O 1
ATOM 1661 N N . ILE A 1 224 ? 40.185 8.702 -60.743 1.00 48.69 224 ILE A N 1
ATOM 1662 C CA . ILE A 1 224 ? 40.681 7.517 -61.441 1.00 48.69 224 ILE A CA 1
ATOM 1663 C C . ILE A 1 224 ? 39.759 7.321 -62.643 1.00 48.69 224 ILE A C 1
ATOM 1665 O O . ILE A 1 224 ? 38.651 6.797 -62.543 1.00 48.69 224 ILE A O 1
ATOM 1669 N N . ARG A 1 225 ? 40.213 7.829 -63.787 1.00 39.06 225 ARG A N 1
ATOM 1670 C CA . ARG A 1 225 ? 39.562 7.672 -65.082 1.00 39.06 225 ARG A CA 1
ATOM 1671 C C . ARG A 1 225 ? 39.680 6.203 -65.493 1.00 39.06 225 ARG A C 1
ATOM 1673 O O . ARG A 1 225 ? 40.691 5.805 -66.062 1.00 39.06 225 ARG A O 1
ATOM 1680 N N . LEU A 1 226 ? 38.669 5.390 -65.184 1.00 41.19 226 LEU A N 1
ATOM 1681 C CA . LEU A 1 226 ? 38.525 4.087 -65.832 1.00 41.19 226 LEU A CA 1
ATOM 1682 C C . LEU A 1 226 ? 38.281 4.318 -67.336 1.00 41.19 226 LEU A C 1
ATOM 1684 O O . LEU A 1 226 ? 37.426 5.136 -67.685 1.00 41.19 226 LEU A O 1
ATOM 1688 N N . PRO A 1 227 ? 39.025 3.652 -68.236 1.00 38.31 227 PRO A N 1
ATOM 1689 C CA . PRO A 1 227 ? 38.784 3.761 -69.667 1.00 38.31 227 PRO A CA 1
ATOM 1690 C C . PRO A 1 227 ? 37.439 3.117 -70.031 1.00 38.31 227 PRO A C 1
ATOM 1692 O O . PRO A 1 227 ? 37.147 1.987 -69.642 1.00 38.31 227 PRO A O 1
ATOM 1695 N N . SER A 1 228 ? 36.621 3.857 -70.781 1.00 42.12 228 SER A N 1
ATOM 1696 C CA . SER A 1 228 ? 35.346 3.394 -71.334 1.00 42.12 228 SER A CA 1
ATOM 1697 C C . SER A 1 228 ? 35.542 2.218 -72.301 1.00 42.12 228 SER A C 1
ATOM 1699 O O . SER A 1 228 ? 36.471 2.259 -73.113 1.00 42.12 228 SER A O 1
ATOM 1701 N N . PRO A 1 229 ? 34.650 1.213 -72.311 1.00 40.16 229 PRO A N 1
ATOM 1702 C CA . PRO A 1 229 ? 34.625 0.211 -73.366 1.00 40.16 229 PRO A CA 1
ATOM 1703 C C . PRO A 1 229 ? 33.965 0.808 -74.619 1.00 40.16 229 PRO A C 1
ATOM 1705 O O . PRO A 1 229 ? 32.743 0.919 -74.708 1.00 40.16 229 PRO A O 1
ATOM 1708 N N . SER A 1 230 ? 34.782 1.220 -75.590 1.00 37.41 230 SER A N 1
ATOM 1709 C CA . SER A 1 230 ? 34.315 1.530 -76.944 1.00 37.41 230 SER A CA 1
ATOM 1710 C C . SER A 1 230 ? 34.037 0.242 -77.719 1.00 37.41 230 SER A C 1
ATOM 1712 O O . SER A 1 230 ? 34.796 -0.723 -77.665 1.00 37.41 230 SER A O 1
ATOM 1714 N N . ALA A 1 231 ? 32.912 0.261 -78.424 1.00 38.56 231 ALA A N 1
ATOM 1715 C CA . ALA A 1 231 ? 32.296 -0.833 -79.152 1.00 38.56 231 ALA A CA 1
ATOM 1716 C C . ALA A 1 231 ? 33.083 -1.346 -80.375 1.00 38.56 231 ALA A C 1
ATOM 1718 O O . ALA A 1 231 ? 33.871 -0.623 -80.983 1.00 38.56 231 ALA A O 1
ATOM 1719 N N . THR A 1 232 ? 32.636 -2.524 -80.832 1.00 34.00 232 THR A N 1
ATOM 1720 C CA . THR A 1 232 ? 32.580 -3.005 -82.232 1.00 34.00 232 THR A CA 1
ATOM 1721 C C . THR A 1 232 ? 33.573 -4.114 -82.585 1.00 34.00 232 THR A C 1
ATOM 1723 O O . THR A 1 232 ? 34.709 -3.875 -82.972 1.00 34.00 232 THR A O 1
ATOM 1726 N N . GLY A 1 233 ? 33.075 -5.351 -82.535 1.00 33.94 233 GLY A N 1
ATOM 1727 C CA . GLY A 1 233 ? 33.673 -6.528 -83.160 1.00 33.94 233 GLY A CA 1
ATOM 1728 C C . GLY A 1 233 ? 32.571 -7.377 -83.787 1.00 33.94 233 GLY A C 1
ATOM 1729 O O . GLY A 1 233 ? 31.996 -8.243 -83.139 1.00 33.94 233 GLY A O 1
ATOM 1730 N N . THR A 1 234 ? 32.238 -7.065 -85.036 1.00 39.47 234 THR A N 1
ATOM 1731 C CA . THR A 1 234 ? 31.391 -7.831 -85.961 1.00 39.47 234 THR A CA 1
ATOM 1732 C C . THR A 1 234 ? 31.733 -9.322 -85.972 1.00 39.47 234 THR A C 1
ATOM 1734 O O . THR A 1 234 ? 32.838 -9.680 -86.375 1.00 39.47 234 THR A O 1
ATOM 1737 N N . LEU A 1 235 ? 30.765 -10.193 -85.665 1.00 37.31 235 LEU A N 1
ATOM 1738 C CA . LEU A 1 235 ? 30.818 -11.598 -86.071 1.00 37.31 235 LEU A CA 1
ATOM 1739 C C . LEU A 1 235 ? 29.575 -11.937 -86.901 1.00 37.31 235 LEU A C 1
ATOM 1741 O O . LEU A 1 235 ? 28.446 -11.942 -86.417 1.00 37.31 235 LEU A O 1
ATOM 1745 N N . ARG A 1 236 ? 29.824 -12.150 -88.194 1.00 35.78 236 ARG A N 1
ATOM 1746 C CA . ARG A 1 236 ? 28.873 -12.617 -89.202 1.00 35.78 236 ARG A CA 1
ATOM 1747 C C . ARG A 1 236 ? 28.338 -14.002 -88.832 1.00 35.78 236 ARG A C 1
ATOM 1749 O O . ARG A 1 236 ? 29.123 -14.901 -88.547 1.00 35.78 236 ARG A O 1
ATOM 1756 N N . SER A 1 237 ? 27.028 -14.185 -88.959 1.00 44.22 237 SER A N 1
ATOM 1757 C CA . SER A 1 237 ? 26.435 -15.486 -89.270 1.00 44.22 237 SER A CA 1
ATOM 1758 C C . SER A 1 237 ? 26.717 -15.853 -90.734 1.00 44.22 237 SER A C 1
ATOM 1760 O O . SER A 1 237 ? 26.902 -14.973 -91.584 1.00 44.22 237 SER A O 1
ATOM 1762 N N . PRO A 1 238 ? 26.761 -17.155 -91.042 1.00 47.47 238 PRO A N 1
ATOM 1763 C CA . PRO A 1 238 ? 25.758 -17.652 -91.983 1.00 47.47 238 PRO A CA 1
ATOM 1764 C C . PRO A 1 238 ? 25.193 -19.038 -91.601 1.00 47.47 238 PRO A C 1
ATOM 1766 O O . PRO A 1 238 ? 25.912 -19.844 -91.028 1.00 47.47 238 PRO A O 1
ATOM 1769 N N . PHE A 1 239 ? 23.905 -19.240 -91.941 1.00 36.28 239 PHE A N 1
ATOM 1770 C CA . PHE A 1 239 ? 23.247 -20.426 -92.548 1.00 36.28 239 PHE A CA 1
ATOM 1771 C C . PHE A 1 239 ? 23.649 -21.853 -92.093 1.00 36.28 239 PHE A C 1
ATOM 1773 O O . PHE A 1 239 ? 24.822 -22.149 -91.956 1.00 36.28 239 PHE A O 1
ATOM 1780 N N . ASN A 1 240 ? 22.806 -22.889 -92.050 1.00 37.28 240 ASN A N 1
ATOM 1781 C CA . ASN A 1 240 ? 21.372 -23.167 -92.243 1.00 37.28 240 ASN A CA 1
ATOM 1782 C C . ASN A 1 240 ? 21.237 -24.712 -92.189 1.00 37.28 240 ASN A C 1
ATOM 1784 O O . ASN A 1 240 ? 22.211 -25.403 -92.504 1.00 37.28 240 ASN A O 1
ATOM 1788 N N . SER A 1 241 ? 20.004 -25.199 -92.014 1.00 38.16 241 SER A N 1
ATOM 1789 C CA . SER A 1 241 ? 19.500 -26.594 -92.075 1.00 38.16 241 SER A CA 1
ATOM 1790 C C . SER A 1 241 ? 19.467 -27.361 -90.758 1.00 38.16 241 SER A C 1
ATOM 1792 O O . SER A 1 241 ? 20.540 -27.594 -90.166 1.00 38.16 241 SER A O 1
#

Sequence (241 aa):
GVAMVNELAAPVDRPISFRITSASVMNSFYIPALAGQIYAMPGMETRLHAVINKSGDYEGFSANYSGAGFSGMRFAFHGLDDAGFQAWIAKAKDGGGKLDRNGYQELEQPSENQPVLHYAAVDADLYKAILNMCVEPGKMCMSEMSQIDAKGGLGMAGIRNTLPLLYDKFARRGTIFGPAPSYVASICTTEEALAASKADQSVTPMTSTPIVGAGLQRPLPLSIRLPSPSATGTLRSPFNS

Radius of gyration: 30.96 Å; chains: 1; bounding box: 60×45×115 Å